Protein AF-A0A8T1H0K6-F1 (afdb_monomer_lite)

Foldseek 3Di:
DDQQWDWDADPVVRAIWTAGPVPRDIGSDRPDDPDDDDDDDDDDDQWDWDADPVVRAIWTARPVPRDIGSDDPPDPPPVPPCVVVVVVVVVVVVVVVVVVVLVVVLVVQVVQWDWDADPPPRQTWIAGNPVRDIDSDDPCSPDPNPDPDDDDDDPDPPDPPPPCPPVVVVVVVVVVVVLVVVVVVCVVDPDPDPDDPVNVVVVPDPDDDQPLRVLLVVLVVVLACQEREPEQSQDQDHDPSVVVRPNHNYYHHHHYNHPDDDDD

InterPro domains:
  IPR001202 WW domain [PF00397] (3-31)
  IPR001202 WW domain [PF00397] (46-73)
  IPR001202 WW domain [PS01159] (5-31)
  IPR001202 WW domain [PS01159] (47-73)
  IPR001202 WW domain [PS50020] (1-33)
  IPR001202 WW domain [PS50020] (41-75)
  IPR001202 WW domain [SM00456] (1-33)
  IPR001202 WW domain [SM00456] (42-75)
  IPR001202 WW domain [SM00456] (108-141)
  IPR001202 WW domain [cd00201] (3-31)
  IPR001202 WW domain [cd00201] (47-75)
  IPR032675 Leucine-rich repeat domain superfamily [G3DSA:3.80.10.10] (166-264)
  IPR036020 WW domain superfamily [SSF51045] (3-31)
  IPR036020 WW domain superfamily [SSF51045] (41-75)

Organism: NCBI:txid29920

Structure (mmCIF, N/CA/C/O backbone):
data_AF-A0A8T1H0K6-F1
#
_entry.id   AF-A0A8T1H0K6-F1
#
loop_
_atom_site.group_PDB
_atom_site.id
_atom_site.type_symbol
_atom_site.label_atom_id
_atom_site.label_alt_id
_atom_site.label_comp_id
_atom_site.label_asym_id
_atom_site.label_entity_id
_atom_site.label_seq_id
_atom_site.pdbx_PDB_ins_code
_atom_site.Cartn_x
_atom_site.Cartn_y
_atom_site.Cartn_z
_atom_site.occupancy
_atom_site.B_iso_or_equiv
_atom_site.auth_seq_id
_atom_site.auth_comp_id
_atom_site.auth_asym_id
_atom_site.auth_atom_id
_atom_site.pdbx_PDB_model_num
ATOM 1 N N . MET A 1 1 ? 52.317 33.633 -15.867 1.00 40.62 1 MET A N 1
ATOM 2 C CA . MET A 1 1 ? 52.778 34.510 -16.962 1.00 40.62 1 MET A CA 1
ATOM 3 C C . MET A 1 1 ? 52.710 33.634 -18.205 1.00 40.62 1 MET A C 1
ATOM 5 O O . MET A 1 1 ? 53.547 32.757 -18.321 1.00 40.62 1 MET A O 1
ATOM 9 N N . SER A 1 2 ? 51.672 33.659 -19.029 1.00 41.38 2 SER A N 1
ATOM 10 C CA . SER A 1 2 ? 50.838 34.801 -19.395 1.00 41.38 2 SER A CA 1
ATOM 11 C C . SER A 1 2 ? 49.499 34.266 -19.925 1.00 41.38 2 SER A C 1
ATOM 13 O O . SER A 1 2 ? 49.502 33.534 -20.907 1.00 41.38 2 SER A O 1
ATOM 15 N N . SER A 1 3 ? 48.366 34.582 -19.288 1.00 54.97 3 SER A N 1
ATOM 16 C CA . SER A 1 3 ? 47.065 34.412 -19.952 1.00 54.97 3 SER A CA 1
ATOM 17 C C . SER A 1 3 ? 46.991 35.493 -21.029 1.00 54.97 3 SER A C 1
ATOM 19 O O . SER A 1 3 ? 46.651 36.635 -20.745 1.00 54.97 3 SER A O 1
ATOM 21 N N . GLU A 1 4 ? 47.469 35.164 -22.230 1.00 69.69 4 GLU A N 1
ATOM 22 C CA . GLU A 1 4 ? 47.617 36.090 -23.369 1.00 69.69 4 GLU A CA 1
ATOM 23 C C . GLU A 1 4 ? 46.310 36.309 -24.138 1.00 69.69 4 GLU A C 1
ATOM 25 O O . GLU A 1 4 ? 46.265 37.135 -25.050 1.00 69.69 4 GLU A O 1
ATOM 30 N N . TRP A 1 5 ? 45.257 35.590 -23.752 1.00 75.56 5 TRP A N 1
ATOM 31 C CA . TRP A 1 5 ? 43.919 35.669 -24.316 1.00 75.56 5 TRP A CA 1
ATOM 32 C C . TRP A 1 5 ? 43.056 36.627 -23.485 1.00 75.56 5 TRP A C 1
ATOM 34 O O . TRP A 1 5 ? 42.807 36.373 -22.307 1.00 75.56 5 TRP A O 1
ATOM 44 N N . GLU A 1 6 ? 42.619 37.731 -24.092 1.00 77.81 6 GLU A N 1
ATOM 45 C CA . GLU A 1 6 ? 41.645 38.664 -23.513 1.00 77.81 6 GLU A CA 1
ATOM 46 C C . GLU A 1 6 ? 40.235 38.319 -24.014 1.00 77.81 6 GLU A C 1
ATOM 48 O O . GLU A 1 6 ? 40.040 38.029 -25.194 1.00 77.81 6 GLU A O 1
ATOM 53 N N . GLU A 1 7 ? 39.253 38.347 -23.113 1.00 81.38 7 GLU A N 1
ATOM 54 C CA . GLU A 1 7 ? 37.837 38.171 -23.442 1.00 81.38 7 GLU A CA 1
ATOM 55 C C . GLU A 1 7 ? 37.253 39.489 -23.959 1.00 81.38 7 GLU A C 1
ATOM 57 O O . GLU A 1 7 ? 37.343 40.530 -23.304 1.00 81.38 7 GLU A O 1
ATOM 62 N N . ALA A 1 8 ? 36.645 39.441 -25.137 1.00 77.38 8 ALA A N 1
ATOM 63 C CA . ALA A 1 8 ? 35.928 40.544 -25.749 1.00 77.38 8 ALA A CA 1
ATOM 64 C C . ALA A 1 8 ? 34.538 40.075 -26.181 1.00 77.38 8 ALA A C 1
ATOM 66 O O . ALA A 1 8 ? 34.334 38.916 -26.524 1.00 77.38 8 ALA A O 1
ATOM 67 N N . PHE A 1 9 ? 33.568 40.981 -26.184 1.00 77.19 9 PHE A N 1
ATOM 68 C CA . PHE A 1 9 ? 32.215 40.684 -26.644 1.00 77.19 9 PHE A CA 1
ATOM 69 C C . PHE A 1 9 ? 32.033 41.236 -28.049 1.00 77.19 9 PHE A C 1
ATOM 71 O O . PHE A 1 9 ? 32.354 42.395 -28.312 1.00 77.19 9 PHE A O 1
ATOM 78 N N . ASP A 1 10 ? 31.525 40.406 -28.953 1.00 73.19 10 ASP A N 1
ATOM 79 C CA . ASP A 1 10 ? 31.107 40.879 -30.264 1.00 73.19 10 ASP A CA 1
ATOM 80 C C . ASP A 1 10 ? 29.706 41.497 -30.154 1.00 73.19 10 ASP A C 1
ATOM 82 O O . ASP A 1 10 ? 28.736 40.814 -29.826 1.00 73.19 10 ASP A O 1
ATOM 86 N N . GLU A 1 11 ? 29.594 42.802 -30.412 1.00 63.34 11 GLU A N 1
ATOM 87 C CA . GLU A 1 11 ? 28.335 43.555 -30.317 1.00 63.34 11 GLU A CA 1
ATOM 88 C C . GLU A 1 11 ? 27.292 43.110 -31.355 1.00 63.34 11 GLU A C 1
ATOM 90 O O . GLU A 1 11 ? 26.101 43.363 -31.172 1.00 63.34 11 GLU A O 1
ATOM 95 N N . VAL A 1 12 ? 27.711 42.430 -32.429 1.00 58.62 12 VAL A N 1
ATOM 96 C CA . VAL A 1 12 ? 26.803 41.944 -33.479 1.00 58.62 12 VAL A CA 1
ATOM 97 C C . VAL A 1 12 ? 26.180 40.600 -33.104 1.00 58.62 12 VAL A C 1
ATOM 99 O O . VAL A 1 12 ? 24.992 40.385 -33.336 1.00 58.62 12 VAL A O 1
ATOM 102 N N . SER A 1 13 ? 26.964 39.696 -32.512 1.00 63.34 13 SER A N 1
ATOM 103 C CA . SER A 1 13 ? 26.517 38.340 -32.162 1.00 63.34 13 SER A CA 1
ATOM 104 C C . SER A 1 13 ? 26.183 38.153 -30.677 1.00 63.34 13 SER A C 1
ATOM 106 O O . SER A 1 13 ? 25.594 37.137 -30.306 1.00 63.34 13 SER A O 1
ATOM 108 N N . GLY A 1 14 ? 26.535 39.116 -29.819 1.00 67.31 14 GLY A N 1
ATOM 109 C CA . GLY A 1 14 ? 26.311 39.074 -28.372 1.00 67.31 14 GLY A CA 1
ATOM 110 C C . GLY A 1 14 ? 27.103 37.981 -27.649 1.00 67.31 14 GLY A C 1
ATOM 111 O O . GLY A 1 14 ? 26.811 37.682 -26.492 1.00 67.31 14 GLY A O 1
ATOM 112 N N . ARG A 1 15 ? 28.077 37.354 -28.321 1.00 63.34 15 ARG A N 1
ATOM 113 C CA . ARG A 1 15 ? 28.883 36.251 -27.787 1.00 63.34 15 ARG A CA 1
ATOM 114 C C . ARG A 1 15 ? 30.273 36.739 -27.388 1.00 63.34 15 ARG A C 1
ATOM 116 O O . ARG A 1 15 ? 30.863 37.582 -28.065 1.00 63.34 15 ARG A O 1
ATOM 123 N N . ALA A 1 16 ? 30.788 36.184 -26.294 1.00 78.12 16 ALA A N 1
ATOM 124 C CA . ALA A 1 16 ? 32.172 36.377 -25.886 1.00 78.12 16 ALA A CA 1
ATOM 125 C C . ALA A 1 16 ? 33.104 35.608 -26.836 1.00 78.12 16 ALA A C 1
ATOM 127 O O . ALA A 1 16 ? 32.864 34.437 -27.133 1.00 78.12 16 ALA A O 1
ATOM 128 N N . TYR A 1 17 ? 34.158 36.264 -27.307 1.00 78.25 17 TYR A N 1
ATOM 129 C CA . TYR A 1 17 ? 35.284 35.651 -27.997 1.00 78.25 17 TYR A CA 1
ATOM 130 C C . TYR A 1 17 ? 36.579 36.015 -27.280 1.00 78.25 17 TYR A C 1
ATOM 132 O O . TYR A 1 17 ? 36.716 37.081 -26.684 1.00 78.25 17 TYR A O 1
ATOM 140 N N . TYR A 1 18 ? 37.552 35.122 -27.360 1.00 81.56 18 TYR A N 1
ATOM 141 C CA . TYR A 1 18 ? 38.865 35.308 -26.773 1.00 81.56 18 TYR A CA 1
ATOM 142 C C . TYR A 1 18 ? 39.839 35.673 -27.880 1.00 81.56 18 TYR A C 1
ATOM 144 O O . TYR A 1 18 ? 39.891 35.004 -28.911 1.00 81.56 18 TYR A O 1
ATOM 152 N N . PHE A 1 19 ? 40.633 36.719 -27.690 1.00 79.50 19 PHE A N 1
ATOM 153 C CA . PHE A 1 19 ? 41.657 37.095 -28.656 1.00 79.50 19 PHE A CA 1
ATOM 154 C C . PHE A 1 19 ? 43.032 37.127 -28.005 1.00 79.50 19 PHE A C 1
ATOM 156 O O . PHE A 1 19 ? 43.227 37.686 -26.926 1.00 79.50 19 PHE A O 1
ATOM 163 N N . ASN A 1 20 ? 43.997 36.495 -28.660 1.00 78.00 20 ASN A N 1
ATOM 164 C CA . ASN A 1 20 ? 45.367 36.444 -28.202 1.00 78.00 20 ASN A CA 1
ATOM 165 C C . ASN A 1 20 ? 46.071 37.748 -28.575 1.00 78.00 20 ASN A C 1
ATOM 167 O O . ASN A 1 20 ? 46.225 38.068 -29.754 1.00 78.00 20 ASN A O 1
ATOM 171 N N . ARG A 1 21 ? 46.552 38.502 -27.586 1.00 73.19 21 ARG A N 1
ATOM 172 C CA . ARG A 1 21 ? 47.243 39.776 -27.843 1.00 73.19 21 ARG A CA 1
ATOM 173 C C . ARG A 1 21 ? 48.632 39.621 -28.447 1.00 73.19 21 ARG A C 1
ATOM 175 O O . ARG A 1 21 ? 49.174 40.597 -28.961 1.00 73.19 21 ARG A O 1
ATOM 182 N N . VAL A 1 22 ? 49.223 38.436 -28.340 1.00 70.00 22 VAL A N 1
ATOM 183 C CA . VAL A 1 22 ? 50.593 38.165 -28.784 1.00 70.00 22 VAL A CA 1
ATOM 184 C C . VAL A 1 22 ? 50.618 37.667 -30.219 1.00 70.00 22 VAL A C 1
ATOM 186 O O . VAL A 1 22 ? 51.478 38.095 -30.987 1.00 70.00 22 VAL A O 1
ATOM 189 N N . THR A 1 23 ? 49.662 36.822 -30.605 1.00 74.50 23 THR A N 1
ATOM 190 C CA . THR A 1 23 ? 49.565 36.310 -31.980 1.00 74.50 23 THR A CA 1
ATOM 191 C C . THR A 1 23 ? 48.537 37.054 -32.833 1.00 74.50 23 THR A C 1
ATOM 193 O O . THR A 1 23 ? 48.651 37.048 -34.055 1.00 74.50 23 THR A O 1
ATOM 196 N N . GLY A 1 24 ? 47.585 37.757 -32.212 1.00 70.62 24 GLY A N 1
ATOM 197 C CA . GLY A 1 24 ? 46.469 38.415 -32.896 1.00 70.62 24 GLY A CA 1
ATOM 198 C C . GLY A 1 24 ? 45.339 37.460 -33.292 1.00 70.62 24 GLY A C 1
ATOM 199 O O . GLY A 1 24 ? 44.409 37.882 -33.975 1.00 70.62 24 GLY A O 1
ATOM 200 N N . ASP A 1 25 ? 45.413 36.194 -32.877 1.00 73.88 25 ASP A N 1
ATOM 201 C CA . ASP A 1 25 ? 44.423 35.177 -33.225 1.00 73.88 25 ASP A CA 1
ATOM 202 C C . ASP A 1 25 ? 43.160 35.320 -32.374 1.00 73.88 25 ASP A C 1
ATOM 204 O O . ASP A 1 25 ? 43.233 35.610 -31.181 1.00 73.88 25 ASP A O 1
ATOM 208 N N . THR A 1 26 ? 41.994 35.075 -32.967 1.00 75.94 26 THR A N 1
ATOM 209 C CA . THR A 1 26 ? 40.705 35.044 -32.267 1.00 75.94 26 THR A CA 1
ATOM 210 C C . THR A 1 26 ? 40.181 33.613 -32.187 1.00 75.94 26 THR A C 1
ATOM 212 O O . THR A 1 26 ? 40.294 32.834 -33.132 1.00 75.94 26 THR A O 1
ATOM 215 N N . SER A 1 27 ? 39.611 33.248 -31.042 1.00 72.62 27 SER A N 1
ATOM 216 C CA . SER A 1 27 ? 39.028 31.936 -30.776 1.00 72.62 27 SER A CA 1
ATOM 217 C C . SER A 1 27 ? 37.746 32.091 -29.970 1.00 72.62 27 SER A C 1
ATOM 219 O O . SER A 1 27 ? 37.672 32.880 -29.032 1.00 72.62 27 SER A O 1
ATOM 221 N N . TRP A 1 28 ? 36.731 31.301 -30.302 1.00 74.75 28 TRP A N 1
ATOM 222 C CA . TRP A 1 28 ? 35.465 31.271 -29.563 1.00 74.75 28 TRP A CA 1
ATOM 223 C C . TRP A 1 28 ? 35.527 30.396 -28.302 1.00 74.75 28 TRP A C 1
ATOM 225 O O . TRP A 1 28 ? 34.589 30.377 -27.515 1.00 74.75 28 TRP A O 1
ATOM 235 N N . THR A 1 29 ? 36.635 29.683 -28.097 1.00 65.56 29 THR A N 1
ATOM 236 C CA . THR A 1 29 ? 36.878 28.803 -26.946 1.00 65.56 29 THR A CA 1
ATOM 237 C C . THR A 1 29 ? 38.278 29.062 -26.400 1.00 65.56 29 THR A C 1
ATOM 239 O O . THR A 1 29 ? 39.235 29.041 -27.180 1.00 65.56 29 THR A O 1
ATOM 242 N N . LEU A 1 30 ? 38.413 29.308 -25.091 1.00 62.75 30 LEU A N 1
ATOM 243 C CA . LEU A 1 30 ? 39.698 29.598 -24.449 1.00 62.75 30 LEU A CA 1
ATOM 244 C C . LEU A 1 30 ? 40.605 28.349 -24.498 1.00 62.75 30 LEU A C 1
ATOM 246 O O . LEU A 1 30 ? 40.292 27.343 -23.859 1.00 62.75 30 LEU A O 1
ATOM 250 N N . PRO A 1 31 ? 41.716 28.362 -25.255 1.00 55.25 31 PRO A N 1
ATOM 251 C CA . PRO A 1 31 ? 42.562 27.186 -25.378 1.00 55.25 31 PRO A CA 1
ATOM 252 C C . PRO A 1 31 ? 43.498 27.088 -24.165 1.00 55.25 31 PRO A C 1
ATOM 254 O O . PRO A 1 31 ? 44.486 27.817 -24.090 1.00 55.25 31 PRO A O 1
ATOM 257 N N . GLY A 1 32 ? 43.196 26.184 -23.224 1.00 57.47 32 GLY A N 1
ATOM 258 C CA . GLY A 1 32 ? 44.123 25.801 -22.147 1.00 57.47 32 GLY A CA 1
ATOM 259 C C . GLY A 1 32 ? 43.562 25.671 -20.727 1.00 57.47 32 GLY A C 1
ATOM 260 O O . GLY A 1 32 ? 44.357 25.431 -19.820 1.00 57.47 32 GLY A O 1
ATOM 261 N N . GLU A 1 33 ? 42.253 25.805 -20.502 1.00 50.66 33 GLU A N 1
ATOM 262 C CA . GLU A 1 33 ? 41.658 25.633 -19.167 1.00 50.66 33 GLU A CA 1
ATOM 263 C C . GLU A 1 33 ? 40.764 24.385 -19.124 1.00 50.66 33 GLU A C 1
ATOM 265 O O . GLU A 1 33 ? 39.564 24.436 -19.377 1.00 50.66 33 GLU A O 1
ATOM 270 N N . ASP A 1 34 ? 41.373 23.238 -18.813 1.00 52.03 34 ASP A N 1
ATOM 271 C CA . ASP A 1 34 ? 40.642 22.049 -18.374 1.00 52.03 34 ASP A CA 1
ATOM 272 C C . ASP A 1 34 ? 40.155 22.296 -16.938 1.00 52.03 34 ASP A C 1
ATOM 274 O O . ASP A 1 34 ? 40.881 22.042 -15.976 1.00 52.03 34 ASP A O 1
ATOM 278 N N . THR A 1 35 ? 38.939 22.813 -16.747 1.00 41.16 35 THR A N 1
ATOM 279 C CA . THR A 1 35 ? 38.229 22.666 -15.467 1.00 41.16 35 THR A CA 1
ATOM 280 C C . THR A 1 35 ? 36.731 22.508 -15.671 1.00 41.16 35 THR A C 1
ATOM 282 O O . THR A 1 35 ? 36.059 23.261 -16.371 1.00 41.16 35 THR A O 1
ATOM 285 N N . ALA A 1 36 ? 36.265 21.447 -15.030 1.00 43.69 36 ALA A N 1
ATOM 286 C CA . ALA A 1 36 ? 34.925 20.933 -14.980 1.00 43.69 36 ALA A CA 1
ATOM 287 C C . ALA A 1 36 ? 33.944 21.817 -14.190 1.00 43.69 36 ALA A C 1
ATOM 289 O O . ALA A 1 36 ? 34.313 22.508 -13.245 1.00 43.69 36 ALA A O 1
ATOM 290 N N . GLU A 1 37 ? 32.680 21.604 -14.559 1.00 43.28 37 GLU A N 1
ATOM 291 C CA . GLU A 1 37 ? 31.440 21.730 -13.783 1.00 43.28 37 GLU A CA 1
ATOM 292 C C . GLU A 1 37 ? 30.875 23.117 -13.456 1.00 43.28 37 GLU A C 1
ATOM 294 O O . GLU A 1 37 ? 31.428 23.910 -12.700 1.00 43.28 37 GLU A O 1
ATOM 299 N N . GLY A 1 38 ? 29.642 23.331 -13.939 1.00 33.69 38 GLY A N 1
ATOM 300 C CA . GLY A 1 38 ? 28.817 24.445 -13.491 1.00 33.69 38 GLY A CA 1
ATOM 301 C C . GLY A 1 38 ? 27.396 24.587 -14.044 1.00 33.69 38 GLY A C 1
ATOM 302 O O . GLY A 1 38 ? 26.896 25.702 -14.022 1.00 33.69 38 GLY A O 1
ATOM 303 N N . GLY A 1 39 ? 26.716 23.510 -14.466 1.00 33.31 39 GLY A N 1
ATOM 304 C CA . GLY A 1 39 ? 25.246 23.442 -14.373 1.00 33.31 39 GLY A CA 1
ATOM 305 C C . GLY A 1 39 ? 24.419 23.528 -15.665 1.00 33.31 39 GLY A C 1
ATOM 306 O O . GLY A 1 39 ? 24.431 24.541 -16.353 1.00 33.31 39 GLY A O 1
ATOM 307 N N . ALA A 1 40 ? 23.587 22.487 -15.841 1.00 32.62 40 ALA A N 1
ATOM 308 C CA . ALA A 1 40 ? 22.441 22.335 -16.754 1.00 32.62 40 ALA A CA 1
ATOM 309 C C . ALA A 1 40 ? 22.794 22.161 -18.248 1.00 32.62 40 ALA A C 1
ATOM 311 O O . ALA A 1 40 ? 23.398 23.030 -18.851 1.00 32.62 40 ALA A O 1
ATOM 312 N N . SER A 1 41 ? 22.429 21.101 -18.966 1.00 35.16 41 SER A N 1
ATOM 313 C CA . SER A 1 41 ? 21.504 19.998 -18.716 1.00 35.16 41 SER A CA 1
ATOM 314 C C . SER A 1 41 ? 21.721 18.928 -19.799 1.00 35.16 41 SER A C 1
ATOM 316 O O . SER A 1 41 ? 22.041 19.258 -20.934 1.00 35.16 41 SER A O 1
ATOM 318 N N . THR A 1 42 ? 21.446 17.674 -19.434 1.00 36.84 42 THR A N 1
ATOM 319 C CA . THR A 1 42 ? 20.959 16.602 -20.322 1.00 36.84 42 THR A CA 1
ATOM 320 C C . THR A 1 42 ? 21.943 15.999 -21.335 1.00 36.84 42 THR A C 1
ATOM 322 O O . THR A 1 42 ? 22.166 16.497 -22.432 1.00 36.84 42 THR A O 1
ATOM 325 N N . PHE A 1 43 ? 22.446 14.813 -20.981 1.00 39.25 43 PHE A N 1
ATOM 326 C CA . PHE A 1 43 ? 22.909 13.811 -21.940 1.00 39.25 43 PHE A CA 1
ATOM 327 C C . PHE A 1 43 ? 21.781 13.451 -22.926 1.00 39.25 43 PHE A C 1
ATOM 329 O O . PHE A 1 43 ? 20.727 12.978 -22.497 1.00 39.25 43 PHE A O 1
ATOM 336 N N . GLY A 1 44 ? 22.058 13.632 -24.223 1.00 45.03 44 GLY A N 1
ATOM 337 C CA . GLY A 1 44 ? 21.145 13.438 -25.356 1.00 45.03 44 GLY A CA 1
ATOM 338 C C . GLY A 1 44 ? 20.285 14.689 -25.528 1.00 45.03 44 GLY A C 1
ATOM 339 O O . GLY A 1 44 ? 19.424 14.942 -24.708 1.00 45.03 44 GLY A O 1
ATOM 340 N N . ASN A 1 45 ? 20.469 15.554 -26.518 1.00 55.16 45 ASN A N 1
ATOM 341 C CA . ASN A 1 45 ? 20.449 15.212 -27.927 1.00 55.16 45 ASN A CA 1
ATOM 342 C C . ASN A 1 45 ? 21.256 16.215 -28.752 1.00 55.16 45 ASN A C 1
ATOM 344 O O . ASN A 1 45 ? 21.138 17.430 -28.627 1.00 55.16 45 ASN A O 1
ATOM 348 N N . GLU A 1 46 ? 22.099 15.664 -29.611 1.00 68.06 46 GLU A N 1
ATOM 349 C CA . GLU A 1 46 ? 23.172 16.348 -30.327 1.00 68.06 46 GLU A CA 1
ATOM 350 C C . GLU A 1 46 ? 22.742 17.048 -31.611 1.00 68.06 46 GLU A C 1
ATOM 352 O O . GLU A 1 46 ? 23.423 16.996 -32.633 1.00 68.06 46 GLU A O 1
ATOM 357 N N . TRP A 1 47 ? 21.589 17.703 -31.580 1.00 75.12 47 TRP A N 1
ATOM 358 C CA . TRP A 1 47 ? 21.085 18.475 -32.707 1.00 75.12 47 TRP A CA 1
ATOM 359 C C . TRP A 1 47 ? 21.272 19.963 -32.423 1.00 75.12 47 TRP A C 1
ATOM 3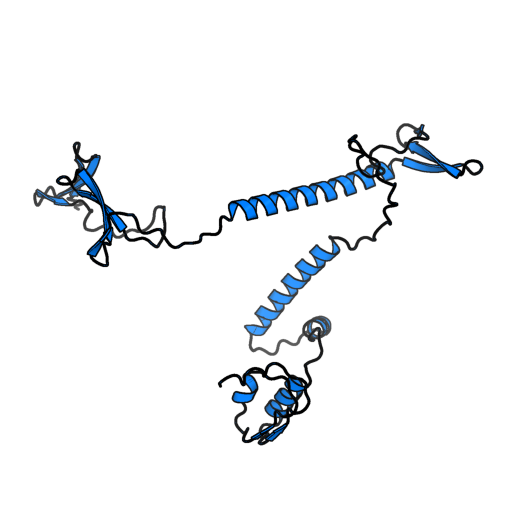61 O O . TRP A 1 47 ? 20.673 20.515 -31.504 1.00 75.12 47 TRP A O 1
ATOM 371 N N . GLN A 1 48 ? 22.123 20.619 -33.210 1.00 75.31 48 GLN A N 1
ATOM 372 C CA . GLN A 1 48 ? 22.402 22.043 -33.095 1.00 75.31 48 GLN A CA 1
ATOM 373 C C . GLN A 1 48 ? 21.533 22.838 -34.074 1.00 75.31 48 GLN A C 1
ATOM 375 O O . GLN A 1 48 ? 21.450 22.521 -35.260 1.00 75.31 48 GLN A O 1
ATOM 380 N N . GLU A 1 49 ? 20.872 23.880 -33.572 1.00 80.00 49 GLU A N 1
ATOM 381 C CA . GLU A 1 49 ? 20.051 24.786 -34.375 1.00 80.00 49 GLU A CA 1
ATOM 382 C C . GLU A 1 49 ? 20.935 25.703 -35.236 1.00 80.00 49 GLU A C 1
ATOM 384 O O . GLU A 1 49 ? 21.932 26.261 -34.771 1.00 80.00 49 GLU A O 1
ATOM 389 N N . SER A 1 50 ? 20.591 25.856 -36.510 1.00 74.94 50 SER A N 1
ATOM 390 C CA . SER A 1 50 ? 21.252 26.751 -37.457 1.00 74.94 50 SER A CA 1
ATOM 391 C C . SER A 1 50 ? 20.236 27.392 -38.390 1.00 74.94 50 SER A C 1
ATOM 393 O O . SER A 1 50 ? 19.181 26.837 -38.674 1.00 74.94 50 SER A O 1
ATOM 395 N N . PHE A 1 51 ? 20.536 28.599 -38.854 1.00 73.56 51 PHE A N 1
ATOM 396 C CA . PHE A 1 51 ? 19.634 29.377 -39.693 1.00 73.56 51 PHE A CA 1
ATOM 397 C C . PHE A 1 51 ? 20.160 29.413 -41.125 1.00 73.56 51 PHE A C 1
ATOM 399 O O . PHE A 1 51 ? 21.296 29.830 -41.347 1.00 73.56 51 PHE A O 1
ATOM 406 N N . ASP A 1 52 ? 19.343 28.991 -42.090 1.00 75.25 52 ASP A N 1
ATOM 407 C CA . ASP A 1 52 ? 19.666 29.150 -43.506 1.00 75.25 52 ASP A CA 1
ATOM 408 C C . ASP A 1 52 ? 19.138 30.496 -44.019 1.00 75.25 52 ASP A C 1
ATOM 410 O O . ASP A 1 52 ? 17.930 30.727 -44.111 1.00 75.25 52 ASP A O 1
ATOM 414 N N . GLU A 1 53 ? 20.061 31.385 -44.378 1.00 71.56 53 GLU A N 1
ATOM 415 C CA . GLU A 1 53 ? 19.768 32.734 -44.863 1.00 71.56 53 GLU A CA 1
ATOM 416 C C . GLU A 1 53 ? 19.162 32.737 -46.279 1.00 71.56 53 GLU A C 1
ATOM 418 O O . GLU A 1 53 ? 18.390 33.637 -46.616 1.00 71.56 53 GLU A O 1
ATOM 423 N N . ALA A 1 54 ? 19.432 31.709 -47.095 1.00 69.06 54 ALA A N 1
ATOM 424 C CA . ALA A 1 54 ? 18.867 31.587 -48.441 1.00 69.06 54 ALA A CA 1
ATOM 425 C C . ALA A 1 54 ? 17.380 31.197 -48.410 1.00 69.06 54 ALA A C 1
ATOM 427 O O . ALA A 1 54 ? 16.589 31.675 -49.227 1.00 69.06 54 ALA A O 1
ATOM 428 N N . SER A 1 55 ? 17.008 30.350 -47.449 1.00 71.06 55 SER A N 1
ATOM 429 C CA . SER A 1 55 ? 15.644 29.838 -47.275 1.00 71.06 55 SER A CA 1
ATOM 430 C C . SER A 1 55 ? 14.860 30.576 -46.180 1.00 71.06 55 SER A C 1
ATOM 432 O O . SER A 1 55 ? 13.671 30.315 -45.994 1.00 71.06 55 SER A O 1
ATOM 434 N N . GLN A 1 56 ? 15.512 31.488 -45.445 1.00 75.00 56 GLN A N 1
ATOM 435 C CA . GLN A 1 56 ? 14.994 32.167 -44.248 1.00 75.00 56 GLN A CA 1
ATOM 436 C C . GLN A 1 56 ? 14.324 31.213 -43.249 1.00 75.00 56 GLN A C 1
ATOM 438 O O . GLN A 1 56 ? 13.290 31.526 -42.656 1.00 75.00 56 GLN A O 1
ATOM 443 N N . THR A 1 57 ? 14.885 30.018 -43.091 1.00 59.91 57 THR A N 1
ATOM 444 C CA . THR A 1 57 ? 14.303 28.963 -42.260 1.00 59.91 57 THR A CA 1
ATOM 445 C C . THR A 1 57 ? 15.366 28.323 -41.385 1.00 59.91 57 THR A C 1
ATOM 447 O O . THR A 1 57 ? 16.517 28.146 -41.782 1.00 59.91 57 THR A O 1
ATOM 450 N N . VAL A 1 58 ? 14.965 28.002 -40.159 1.00 77.38 58 VAL A N 1
ATOM 451 C CA . VAL A 1 58 ? 15.800 27.305 -39.184 1.00 77.38 58 VAL A CA 1
ATOM 452 C C . VAL A 1 58 ? 15.858 25.819 -39.546 1.00 77.38 58 VAL A C 1
ATOM 454 O O . VAL A 1 58 ? 14.832 25.220 -39.868 1.00 77.38 58 VAL A O 1
ATOM 457 N N . TYR A 1 59 ? 17.048 25.229 -39.476 1.00 79.50 59 TYR A N 1
ATOM 458 C CA . TYR A 1 59 ? 17.288 23.796 -39.593 1.00 79.50 59 TYR A CA 1
ATOM 459 C C . TYR A 1 59 ? 18.139 23.300 -38.420 1.00 79.50 59 TYR A C 1
ATOM 461 O O . TYR A 1 59 ? 18.877 24.054 -37.790 1.00 79.50 59 TYR A O 1
ATOM 469 N N . TYR A 1 60 ? 18.045 22.011 -38.129 1.00 80.25 60 TYR A N 1
ATOM 470 C CA . TYR A 1 60 ? 18.804 21.342 -37.082 1.00 80.25 60 TYR A CA 1
ATOM 471 C C . TYR A 1 60 ? 19.836 20.430 -37.732 1.00 80.25 60 TYR A C 1
ATOM 473 O O . TYR A 1 60 ? 19.518 19.714 -38.684 1.00 80.25 60 TYR A O 1
ATOM 481 N N . TYR A 1 61 ? 21.069 20.436 -37.236 1.00 76.44 61 TYR A N 1
ATOM 482 C CA . TYR A 1 61 ? 22.111 19.539 -37.723 1.00 76.44 61 TYR A CA 1
ATOM 483 C C . TYR A 1 61 ? 22.714 18.722 -36.590 1.00 76.44 61 TYR A C 1
ATOM 485 O O . TYR A 1 61 ? 22.977 19.238 -35.506 1.00 76.44 61 TYR A O 1
ATOM 493 N N . ASN A 1 62 ? 22.910 17.433 -36.841 1.00 77.38 62 ASN A N 1
ATOM 494 C CA . ASN A 1 62 ? 23.506 16.530 -35.878 1.00 77.38 62 ASN A CA 1
ATOM 495 C C . ASN A 1 62 ? 25.028 16.651 -35.933 1.00 77.38 62 ASN A C 1
ATOM 497 O O . ASN A 1 62 ? 25.638 16.391 -36.974 1.00 77.38 62 ASN A O 1
ATOM 501 N N . ILE A 1 63 ? 25.650 17.024 -34.815 1.00 71.56 63 ILE A N 1
ATOM 502 C CA . ILE A 1 63 ? 27.097 17.275 -34.775 1.00 71.56 63 ILE A CA 1
ATOM 503 C C . ILE A 1 63 ? 27.943 15.994 -34.868 1.00 71.56 63 ILE A C 1
ATOM 505 O O . ILE A 1 63 ? 29.132 16.068 -35.173 1.00 71.56 63 ILE A O 1
ATOM 509 N N . HIS A 1 64 ? 27.350 14.819 -34.646 1.00 62.59 64 HIS A N 1
ATOM 510 C CA . HIS A 1 64 ? 28.025 13.522 -34.715 1.00 62.59 64 HIS A CA 1
ATOM 511 C C . HIS A 1 64 ? 27.804 12.782 -36.033 1.00 62.59 64 HIS A C 1
ATOM 513 O O . HIS A 1 64 ? 28.747 12.204 -36.575 1.00 62.59 64 HIS A O 1
ATOM 519 N N . THR A 1 65 ? 26.577 12.781 -36.560 1.00 73.44 65 THR A N 1
ATOM 520 C CA . THR A 1 65 ? 26.255 12.067 -37.810 1.00 73.44 65 THR A CA 1
ATOM 521 C C . THR A 1 65 ? 26.390 12.951 -39.049 1.00 73.44 65 THR A C 1
ATOM 523 O O . THR A 1 65 ? 26.489 12.431 -40.160 1.00 73.44 65 THR A O 1
ATOM 526 N N . GLY A 1 66 ? 26.425 14.279 -38.877 1.00 71.25 66 GLY A N 1
ATOM 527 C CA . GLY A 1 66 ? 26.429 15.247 -39.976 1.00 71.25 66 GLY A CA 1
ATOM 528 C C . GLY A 1 66 ? 25.094 15.331 -40.724 1.00 71.25 66 GLY A C 1
ATOM 529 O O . GLY A 1 66 ? 25.028 15.931 -41.797 1.00 71.25 66 GLY A O 1
ATOM 530 N N . GLU A 1 67 ? 24.036 14.717 -40.193 1.00 74.06 67 GLU A N 1
ATOM 531 C CA . GLU A 1 67 ? 22.698 14.750 -40.779 1.00 74.06 67 GLU A CA 1
ATOM 532 C C . GLU A 1 67 ? 22.026 16.103 -40.530 1.00 74.06 67 GLU A C 1
ATOM 534 O O . GLU A 1 67 ? 22.194 16.709 -39.473 1.00 74.06 67 GLU A O 1
ATOM 539 N N . THR A 1 68 ? 21.236 16.577 -41.494 1.00 82.25 68 THR A N 1
ATOM 540 C CA . THR A 1 68 ? 20.439 17.802 -41.370 1.00 82.25 68 THR A CA 1
ATOM 541 C C . THR A 1 68 ? 18.952 17.472 -41.431 1.00 82.25 68 THR A C 1
ATOM 543 O O . THR A 1 68 ? 18.504 16.671 -42.251 1.00 82.25 68 THR A O 1
ATOM 546 N N . SER A 1 69 ? 18.173 18.091 -40.549 1.00 75.00 69 SER A N 1
ATOM 547 C CA . SER A 1 69 ? 16.726 17.931 -40.460 1.00 75.00 69 SER A CA 1
ATOM 548 C C . SER A 1 69 ? 16.062 19.295 -40.308 1.00 75.00 69 SER A C 1
ATOM 550 O O . SER A 1 69 ? 16.535 20.157 -39.575 1.00 75.00 69 SER A O 1
ATOM 552 N N . TRP A 1 70 ? 14.932 19.492 -40.980 1.00 77.62 70 TRP A N 1
ATOM 553 C CA . TRP A 1 70 ? 14.129 20.717 -40.865 1.00 77.62 70 TRP A CA 1
ATOM 554 C C . TRP A 1 70 ? 13.184 20.698 -39.655 1.00 77.62 70 TRP A C 1
ATOM 556 O O . TRP A 1 70 ? 12.521 21.687 -39.363 1.00 77.62 70 TRP A O 1
ATOM 566 N N . THR A 1 71 ? 13.121 19.573 -38.943 1.00 68.06 71 THR A N 1
ATOM 567 C CA . THR A 1 71 ? 12.339 19.386 -37.717 1.00 68.06 71 THR A CA 1
ATOM 568 C C . THR A 1 71 ? 13.246 18.800 -36.648 1.00 68.06 71 THR A C 1
ATOM 570 O O . THR A 1 71 ? 13.918 17.799 -36.920 1.00 68.06 71 THR A O 1
ATOM 573 N N . LEU A 1 72 ? 13.269 19.403 -35.455 1.00 66.62 72 LEU A N 1
ATOM 574 C CA . LEU A 1 72 ? 13.988 18.858 -34.305 1.00 66.62 72 LEU A CA 1
ATOM 575 C C . LEU A 1 72 ? 13.468 17.433 -34.057 1.00 66.62 72 LEU A C 1
ATOM 577 O O . LEU A 1 72 ? 12.261 17.286 -33.844 1.00 66.62 72 LEU A O 1
ATOM 581 N N . PRO A 1 73 ? 14.308 16.387 -34.166 1.00 61.91 73 PRO A N 1
ATOM 582 C CA . PRO A 1 73 ? 13.855 15.029 -33.902 1.00 61.91 73 PRO A CA 1
ATOM 583 C C . PRO A 1 73 ? 13.377 14.967 -32.455 1.00 61.91 73 PRO A C 1
ATOM 585 O O . PRO A 1 73 ? 14.134 15.320 -31.558 1.00 61.91 73 PRO A O 1
ATOM 588 N N . GLU A 1 74 ? 12.110 14.601 -32.242 1.00 62.00 74 GLU A N 1
ATOM 589 C CA . GLU A 1 74 ? 11.557 14.440 -30.900 1.00 62.00 74 GLU A CA 1
ATOM 590 C C . GLU A 1 74 ? 12.435 13.457 -30.134 1.00 62.00 74 GLU A C 1
ATOM 592 O O . GLU A 1 74 ? 12.565 12.286 -30.504 1.00 62.00 74 GLU A O 1
ATOM 597 N N . ASP A 1 75 ? 13.056 13.955 -29.071 1.00 55.16 75 ASP A N 1
ATOM 598 C CA . ASP A 1 75 ? 13.707 13.127 -28.081 1.00 55.16 75 ASP A CA 1
ATOM 599 C C . ASP A 1 75 ? 12.684 12.098 -27.612 1.00 55.16 75 ASP A C 1
ATOM 601 O O . ASP A 1 75 ? 11.746 12.415 -26.883 1.00 55.16 75 ASP A O 1
ATOM 605 N N . ASN A 1 76 ? 12.882 10.847 -28.022 1.00 51.34 76 ASN A N 1
ATOM 606 C CA . ASN A 1 76 ? 12.178 9.664 -27.532 1.00 51.34 76 ASN A CA 1
ATOM 607 C C . ASN A 1 76 ? 12.525 9.382 -26.054 1.00 51.34 76 ASN A C 1
ATOM 609 O O . ASN A 1 76 ? 12.743 8.243 -25.644 1.00 51.34 76 ASN A O 1
ATOM 613 N N . GLN A 1 77 ? 12.600 10.417 -25.225 1.00 54.41 77 GLN A N 1
ATOM 614 C CA . GLN A 1 77 ? 12.344 10.276 -23.813 1.00 54.41 77 GLN A CA 1
ATOM 615 C C . GLN A 1 77 ? 10.834 10.401 -23.656 1.00 54.41 77 GLN A C 1
ATOM 617 O O . GLN A 1 77 ? 10.295 11.487 -23.459 1.00 54.41 77 GLN A O 1
ATOM 622 N N . GLU A 1 78 ? 10.151 9.255 -23.678 1.00 51.38 78 GLU A N 1
ATOM 623 C CA . GLU A 1 78 ? 8.938 9.068 -22.883 1.00 51.38 78 GLU A CA 1
ATOM 624 C C . GLU A 1 78 ? 9.307 9.267 -21.397 1.00 51.38 78 GLU A C 1
ATOM 626 O O . GLU A 1 78 ? 9.317 8.343 -20.586 1.00 51.38 78 GLU A O 1
ATOM 631 N N . GLY A 1 79 ? 9.698 10.488 -21.031 1.00 54.19 79 GLY A N 1
ATOM 632 C CA . GLY A 1 79 ? 9.794 10.936 -19.663 1.00 54.19 79 GLY A CA 1
ATOM 633 C C . GLY A 1 79 ? 8.368 10.980 -19.169 1.00 54.19 79 GLY A C 1
ATOM 634 O O . GLY A 1 79 ? 7.657 11.952 -19.407 1.00 54.19 79 GLY A O 1
ATOM 635 N N . ILE A 1 80 ? 7.929 9.876 -18.567 1.00 60.88 80 ILE A N 1
ATOM 636 C CA . ILE A 1 80 ? 6.640 9.772 -17.893 1.00 60.88 80 ILE A CA 1
ATOM 637 C C . ILE A 1 80 ? 6.473 11.059 -17.084 1.00 60.88 80 ILE A C 1
ATOM 639 O O . ILE A 1 80 ? 7.346 11.399 -16.284 1.00 60.88 80 ILE A O 1
ATOM 643 N N . ASP A 1 81 ? 5.388 11.792 -17.315 1.00 64.62 81 ASP A N 1
ATOM 644 C CA . ASP A 1 81 ? 5.083 13.013 -16.579 1.00 64.62 81 ASP A CA 1
ATOM 645 C C . ASP A 1 81 ? 4.813 12.661 -15.103 1.00 64.62 81 ASP A C 1
ATOM 647 O O . ASP A 1 81 ? 3.683 12.439 -14.661 1.00 64.62 81 ASP A O 1
ATOM 651 N N . LEU A 1 82 ? 5.891 12.549 -14.321 1.00 71.75 82 LEU A N 1
ATOM 652 C CA . LEU A 1 82 ? 5.870 12.231 -12.893 1.00 71.75 82 LEU A CA 1
ATOM 653 C C . LEU A 1 82 ? 5.228 13.361 -12.069 1.00 71.75 82 LEU A C 1
ATOM 655 O O . LEU A 1 82 ? 5.042 13.197 -10.859 1.00 71.75 82 LEU A O 1
ATOM 659 N N . SER A 1 83 ? 4.849 14.491 -12.680 1.00 78.06 83 SER A N 1
ATOM 660 C CA . SER A 1 83 ? 4.088 15.546 -12.005 1.00 78.06 83 SER A CA 1
ATOM 661 C C . SER A 1 83 ? 2.753 15.015 -11.469 1.00 78.06 83 SER A C 1
ATOM 663 O O . SER A 1 83 ? 2.364 15.318 -10.339 1.00 78.06 83 SER A O 1
ATOM 665 N N . TYR A 1 84 ? 2.095 14.122 -12.216 1.00 80.31 84 TYR A N 1
ATOM 666 C CA . TYR A 1 84 ? 0.862 13.484 -11.770 1.00 80.31 84 TYR A CA 1
ATOM 667 C C . TYR A 1 84 ? 1.108 12.522 -10.602 1.00 80.31 84 TYR A C 1
ATOM 669 O O . TYR A 1 84 ? 0.361 12.533 -9.622 1.00 80.31 84 TYR A O 1
ATOM 677 N N . LEU A 1 85 ? 2.181 11.726 -10.665 1.00 83.69 85 LEU A N 1
ATOM 678 C CA . LEU A 1 85 ? 2.554 10.796 -9.596 1.00 83.69 85 LEU A CA 1
ATOM 679 C C . LEU A 1 85 ? 2.884 11.554 -8.303 1.00 83.69 85 LEU A C 1
ATOM 681 O O . LEU A 1 85 ? 2.372 11.219 -7.238 1.00 83.69 85 LEU A O 1
ATOM 685 N N . THR A 1 86 ? 3.699 12.603 -8.392 1.00 84.25 86 THR A N 1
ATOM 686 C CA . THR A 1 86 ? 4.063 13.439 -7.239 1.00 84.25 86 THR A CA 1
ATOM 687 C C . THR A 1 86 ? 2.842 14.139 -6.647 1.00 84.25 86 THR A C 1
ATOM 689 O O . THR A 1 86 ? 2.651 14.100 -5.430 1.00 84.25 86 THR A O 1
ATOM 692 N N . PHE A 1 87 ? 1.954 14.691 -7.479 1.00 86.31 87 PHE A N 1
ATOM 693 C CA . PHE A 1 87 ? 0.680 15.245 -7.024 1.00 86.31 87 PHE A CA 1
ATOM 694 C C . PHE A 1 87 ? -0.179 14.193 -6.307 1.00 86.31 87 PHE A C 1
ATOM 696 O O . PHE A 1 87 ? -0.664 14.443 -5.200 1.00 86.31 87 PHE A O 1
ATOM 703 N N . ALA A 1 88 ? -0.338 13.003 -6.891 1.00 84.94 88 ALA A N 1
ATOM 704 C CA . ALA A 1 88 ? -1.109 11.912 -6.300 1.00 84.94 88 ALA A CA 1
ATOM 705 C C . ALA A 1 88 ? -0.527 11.468 -4.948 1.00 84.94 88 ALA A C 1
ATOM 707 O O . ALA A 1 88 ? -1.269 11.341 -3.972 1.00 84.94 88 ALA A O 1
ATOM 708 N N . VAL A 1 89 ? 0.798 11.316 -4.856 1.00 86.88 89 VAL A N 1
ATOM 709 C CA . VAL A 1 89 ? 1.505 10.970 -3.614 1.00 86.88 89 VAL A CA 1
ATOM 710 C C . VAL A 1 89 ? 1.274 12.033 -2.540 1.00 86.88 89 VAL A C 1
ATOM 712 O O . VAL A 1 89 ? 0.892 11.690 -1.421 1.00 86.88 89 VAL A O 1
ATOM 715 N N . VAL A 1 90 ? 1.416 13.321 -2.866 1.00 88.06 90 VAL A N 1
ATOM 716 C CA . VAL A 1 90 ? 1.170 14.418 -1.912 1.00 88.06 90 VAL A CA 1
ATOM 717 C C . VAL A 1 90 ? -0.281 14.411 -1.425 1.00 88.06 90 VAL A C 1
ATOM 719 O O . VAL A 1 90 ? -0.539 14.575 -0.229 1.00 88.06 90 VAL A O 1
ATOM 722 N N . ARG A 1 91 ? -1.247 14.172 -2.321 1.00 88.62 91 ARG A N 1
ATOM 723 C CA . ARG A 1 91 ? -2.668 14.079 -1.958 1.00 88.62 91 ARG A CA 1
ATOM 724 C C . ARG A 1 91 ? -2.921 12.904 -1.019 1.00 88.62 91 ARG A C 1
ATOM 726 O O . ARG A 1 91 ? -3.523 13.115 0.033 1.00 88.62 91 ARG A O 1
ATOM 733 N N . LEU A 1 92 ? -2.408 11.717 -1.333 1.00 87.06 92 LEU A N 1
ATOM 734 C CA . LEU A 1 92 ? -2.531 10.529 -0.481 1.00 87.06 92 LEU A CA 1
ATOM 735 C C . LEU A 1 92 ? -1.913 10.757 0.903 1.00 87.06 92 LEU A C 1
ATOM 737 O O . LEU A 1 92 ? -2.569 10.530 1.919 1.00 87.06 92 LEU A O 1
ATOM 741 N N . GLN A 1 93 ? -0.697 11.301 0.957 1.00 84.44 93 GLN A N 1
ATOM 742 C CA . GLN A 1 93 ? -0.026 11.639 2.213 1.00 84.44 93 GLN A CA 1
ATOM 743 C C . GLN A 1 93 ? -0.822 12.664 3.034 1.00 84.44 93 GLN A C 1
ATOM 745 O O . GLN A 1 93 ? -0.918 12.537 4.256 1.00 84.44 93 GLN A O 1
ATOM 750 N N . SER A 1 94 ? -1.413 13.674 2.388 1.00 79.06 94 SER A N 1
ATOM 751 C CA . SER A 1 94 ? -2.226 14.690 3.069 1.00 79.06 94 SER A CA 1
ATOM 752 C C . SER A 1 94 ? -3.511 14.110 3.665 1.00 79.06 94 SER A C 1
ATOM 754 O O . SER A 1 94 ? -3.853 14.421 4.806 1.00 79.06 94 SER A O 1
ATOM 756 N N . ILE A 1 95 ? -4.185 13.218 2.929 1.00 83.62 95 ILE A N 1
ATOM 757 C CA . ILE A 1 95 ? -5.380 12.513 3.398 1.00 83.62 95 ILE A CA 1
ATOM 758 C C . ILE A 1 95 ? -5.009 11.660 4.605 1.00 83.62 95 ILE A C 1
ATOM 760 O O . ILE A 1 95 ? -5.677 11.734 5.633 1.00 83.62 95 ILE A O 1
ATOM 764 N N . PHE A 1 96 ? -3.906 10.920 4.512 1.00 85.00 96 PHE A N 1
ATOM 765 C CA . PHE A 1 96 ? -3.433 10.064 5.587 1.00 85.00 96 PHE A CA 1
ATOM 766 C C . PHE A 1 96 ? -3.140 10.851 6.875 1.00 85.00 96 PHE A C 1
ATOM 768 O O . PHE A 1 96 ? -3.662 10.529 7.944 1.00 85.00 96 PHE A O 1
ATOM 775 N N . ARG A 1 97 ? -2.355 11.931 6.771 1.00 86.88 97 ARG A N 1
ATOM 776 C CA . ARG A 1 97 ? -2.065 12.828 7.903 1.00 86.88 97 ARG A CA 1
ATOM 777 C C . ARG A 1 97 ? -3.355 13.390 8.504 1.00 86.88 97 ARG A C 1
ATOM 779 O O . ARG A 1 97 ? -3.541 13.327 9.714 1.00 86.88 97 ARG A O 1
ATOM 786 N N . GLY A 1 98 ? -4.292 13.823 7.658 1.00 84.88 98 GLY A N 1
ATOM 787 C CA . GLY A 1 98 ? -5.600 14.307 8.096 1.00 84.88 98 GLY A CA 1
ATOM 788 C C . GLY A 1 98 ? -6.437 13.247 8.821 1.00 84.88 98 GLY A C 1
ATOM 789 O O . GLY A 1 98 ? -7.082 13.557 9.820 1.00 84.88 98 GLY A O 1
ATOM 790 N N . ILE A 1 99 ? -6.423 11.992 8.364 1.00 81.62 99 ILE A N 1
ATOM 791 C CA . ILE A 1 99 ? -7.089 10.875 9.053 1.00 81.62 99 ILE A CA 1
ATOM 792 C C . ILE A 1 99 ? -6.451 10.649 10.429 1.00 81.62 99 ILE A C 1
ATOM 794 O O . ILE A 1 99 ? -7.171 10.535 11.423 1.00 81.62 99 ILE A O 1
ATOM 798 N N . LYS A 1 100 ? -5.115 10.640 10.511 1.00 81.38 100 LYS A N 1
ATOM 799 C CA . LYS A 1 100 ? -4.371 10.455 11.766 1.00 81.38 100 LYS A CA 1
ATOM 800 C C . LYS A 1 100 ? -4.684 11.552 12.783 1.00 81.38 100 LYS A C 1
ATOM 802 O O . LYS A 1 100 ? -5.004 11.247 13.934 1.00 81.38 100 LYS A O 1
ATOM 807 N N . ASP A 1 101 ? -4.635 12.809 12.360 1.00 84.06 101 ASP A N 1
ATOM 808 C CA . ASP A 1 101 ? -4.897 13.952 13.234 1.00 84.06 101 ASP A CA 1
ATOM 809 C C . ASP A 1 101 ? -6.348 13.962 13.719 1.00 84.06 101 ASP A C 1
ATOM 811 O O . ASP A 1 101 ? -6.601 14.195 14.901 1.00 84.06 101 ASP A O 1
ATOM 815 N N . ARG A 1 102 ? -7.306 13.607 12.850 1.00 83.50 102 ARG A N 1
ATOM 816 C CA . ARG A 1 102 ? -8.707 13.434 13.257 1.00 83.50 102 ARG A CA 1
ATOM 817 C C . ARG A 1 102 ? -8.857 12.315 14.278 1.00 83.50 102 ARG A C 1
ATOM 819 O O . ARG A 1 102 ? -9.465 12.563 15.310 1.00 83.50 102 ARG A O 1
ATOM 826 N N . LYS A 1 103 ? -8.273 11.128 14.063 1.00 83.25 103 LYS A N 1
ATOM 827 C CA . LYS A 1 103 ? -8.314 10.031 15.054 1.00 83.25 103 LYS A CA 1
ATOM 828 C C . LYS A 1 103 ? -7.755 10.476 16.411 1.00 83.25 103 LYS A C 1
ATOM 830 O O . LYS A 1 103 ? -8.371 10.216 17.442 1.00 83.25 103 LYS A O 1
ATOM 835 N N . ARG A 1 104 ? -6.632 11.204 16.422 1.00 84.44 104 ARG A N 1
ATOM 836 C CA . ARG A 1 104 ? -6.051 11.772 17.653 1.00 84.44 104 ARG A CA 1
ATOM 837 C C . ARG A 1 104 ? -6.988 12.775 18.324 1.00 84.44 104 ARG A C 1
ATOM 839 O O . ARG A 1 104 ? -7.224 12.665 19.523 1.00 84.44 104 ARG A O 1
ATOM 846 N N . ALA A 1 105 ? -7.553 13.709 17.561 1.00 85.75 105 ALA A N 1
ATOM 847 C CA . ALA A 1 105 ? -8.507 14.686 18.075 1.00 85.75 105 ALA A CA 1
ATOM 848 C C . ALA A 1 105 ? -9.763 14.014 18.648 1.00 85.75 105 ALA A C 1
ATOM 850 O O . ALA A 1 105 ? -10.214 14.400 19.723 1.00 85.75 105 ALA A O 1
ATOM 851 N N . ARG A 1 106 ? -10.286 12.970 17.986 1.00 84.19 106 ARG A N 1
ATOM 852 C CA . ARG A 1 106 ? -11.413 12.175 18.495 1.00 84.19 106 ARG A CA 1
ATOM 853 C C . ARG A 1 106 ? -11.077 11.546 19.838 1.00 84.19 106 ARG A C 1
ATOM 855 O O . ARG A 1 106 ? -11.805 11.787 20.784 1.00 84.19 106 ARG A O 1
ATOM 862 N N . ARG A 1 107 ? -9.948 10.836 19.957 1.00 84.12 107 ARG A N 1
ATOM 863 C CA . ARG A 1 107 ? -9.523 10.218 21.230 1.00 84.12 107 ARG A CA 1
ATOM 864 C C . ARG A 1 107 ? -9.447 11.242 22.370 1.00 84.12 107 ARG A C 1
ATOM 866 O O . ARG A 1 107 ? -9.957 10.980 23.455 1.00 84.12 107 ARG A O 1
ATOM 873 N N . LEU A 1 108 ? -8.857 12.414 22.118 1.00 86.75 108 LEU A N 1
ATOM 874 C CA . LEU A 1 108 ? -8.748 13.482 23.120 1.00 86.75 108 LEU A CA 1
ATOM 875 C C . LEU A 1 108 ? -10.114 14.038 23.532 1.00 86.75 108 LEU A C 1
ATOM 877 O O . LEU A 1 108 ? -10.374 14.211 24.718 1.00 86.75 108 LEU A O 1
ATOM 881 N N . VAL A 1 109 ? -10.989 14.296 22.561 1.00 85.44 109 VAL A N 1
ATOM 882 C CA . VAL A 1 109 ? -12.331 14.815 22.833 1.00 85.44 109 VAL A CA 1
ATOM 883 C C . VAL A 1 109 ? -13.182 13.758 23.529 1.00 85.44 109 VAL A C 1
ATOM 885 O O . VAL A 1 109 ? -13.855 14.082 24.496 1.00 85.44 109 VAL A O 1
ATOM 888 N N . THR A 1 110 ? -13.118 12.492 23.120 1.00 83.38 110 THR A N 1
ATOM 889 C CA . THR A 1 110 ? -13.860 11.403 23.762 1.00 83.38 110 THR A CA 1
ATOM 890 C C . THR A 1 110 ? -13.456 11.211 25.219 1.00 83.38 110 THR A C 1
ATOM 892 O O . THR A 1 110 ? -14.330 11.039 26.060 1.00 83.38 110 THR A O 1
ATOM 895 N N . ALA A 1 111 ? -12.168 11.346 25.548 1.00 85.50 111 ALA A N 1
ATOM 896 C CA . ALA A 1 111 ? -11.685 11.269 26.928 1.00 85.50 111 ALA A CA 1
ATOM 897 C C . ALA A 1 111 ? -12.253 12.367 27.854 1.00 85.50 111 ALA A C 1
ATOM 899 O O . ALA A 1 111 ? -12.268 12.197 29.070 1.00 85.50 111 ALA A O 1
ATOM 900 N N . GLN A 1 112 ? -12.729 13.482 27.294 1.00 88.81 112 GLN A N 1
ATOM 901 C CA . GLN A 1 112 ? -13.292 14.611 28.042 1.00 88.81 112 GLN A CA 1
ATOM 902 C C . GLN A 1 112 ? -14.797 14.453 28.331 1.00 88.81 112 GLN A C 1
ATOM 904 O O . GLN A 1 112 ? -15.385 15.288 29.022 1.00 88.81 112 GLN A O 1
ATOM 909 N N . TYR A 1 113 ? -15.450 13.416 27.802 1.00 89.12 113 TYR A N 1
ATOM 910 C CA . TYR A 1 113 ? -16.880 13.190 28.006 1.00 89.12 113 TYR A CA 1
ATOM 911 C C . TYR A 1 113 ? -17.142 11.843 28.665 1.00 89.12 113 TYR A C 1
ATOM 913 O O . TYR A 1 113 ? -16.514 10.834 28.356 1.00 89.12 113 TYR A O 1
ATOM 921 N N . GLN A 1 114 ? -18.157 11.818 29.518 1.00 89.00 114 GLN A N 1
ATOM 922 C CA . GLN A 1 114 ? -18.721 10.594 30.055 1.00 89.00 114 GLN A CA 1
ATOM 923 C C . GLN A 1 114 ? -20.045 10.297 29.342 1.00 89.00 114 GLN A C 1
ATOM 925 O O . GLN A 1 114 ? -20.908 11.162 29.195 1.00 89.00 114 GLN A O 1
ATOM 930 N N . CYS A 1 115 ? -20.192 9.059 28.872 1.00 88.50 115 CYS A N 1
ATOM 931 C CA . CYS A 1 115 ? -21.410 8.576 28.228 1.00 88.50 115 CYS A CA 1
ATOM 932 C C . CYS A 1 115 ? -22.179 7.718 29.234 1.00 88.50 115 CYS A C 1
ATOM 934 O O . CYS A 1 115 ? -21.638 6.744 29.756 1.00 88.50 115 CYS A O 1
ATOM 936 N N . THR A 1 116 ? -23.424 8.086 29.524 1.00 86.81 116 THR A N 1
ATOM 937 C CA . THR A 1 116 ? -24.304 7.309 30.412 1.00 86.81 116 THR A CA 1
ATOM 938 C C . THR A 1 116 ? -25.568 6.921 29.668 1.00 86.81 116 THR A C 1
ATOM 940 O O . THR A 1 116 ? -26.154 7.748 28.976 1.00 86.81 116 THR A O 1
ATOM 943 N N . THR A 1 117 ? -25.977 5.662 29.781 1.00 90.81 117 THR A N 1
ATOM 944 C CA . THR A 1 117 ? -27.199 5.169 29.140 1.00 90.81 117 THR A CA 1
ATOM 945 C C . THR A 1 117 ? -28.362 5.303 30.108 1.00 90.81 117 THR A C 1
ATOM 947 O O . THR A 1 117 ? -28.286 4.821 31.238 1.00 90.81 117 THR A O 1
ATOM 950 N N . ASP A 1 118 ? -29.434 5.952 29.667 1.00 85.81 118 ASP A N 1
ATOM 951 C CA . ASP A 1 118 ? -30.674 6.036 30.430 1.00 85.81 118 ASP A CA 1
ATOM 952 C C . ASP A 1 118 ? -31.359 4.652 30.497 1.00 85.81 118 ASP A C 1
ATOM 954 O O . ASP A 1 118 ? -31.659 4.095 29.437 1.00 85.81 118 ASP A O 1
ATOM 958 N N . PRO A 1 119 ? -31.618 4.080 31.691 1.00 87.62 119 PRO A N 1
ATOM 959 C CA . PRO A 1 119 ? -32.217 2.751 31.832 1.00 87.62 119 PRO A CA 1
ATOM 960 C C . PRO A 1 119 ? -33.619 2.615 31.230 1.00 87.62 119 PRO A C 1
ATOM 962 O O . PRO A 1 119 ? -33.977 1.523 30.796 1.00 87.62 119 PRO A O 1
ATOM 965 N N . ASP A 1 120 ? -34.403 3.698 31.203 1.00 85.06 120 ASP A N 1
ATOM 966 C CA . ASP A 1 120 ? -35.781 3.671 30.697 1.00 85.06 120 ASP A CA 1
ATOM 967 C C . ASP A 1 120 ? -35.847 3.929 29.184 1.00 85.06 120 ASP A C 1
ATOM 969 O O . ASP A 1 120 ? -36.585 3.252 28.467 1.00 85.06 120 ASP A O 1
ATOM 973 N N . SER A 1 121 ? -35.084 4.904 28.672 1.00 86.75 121 SER A N 1
ATOM 974 C CA . SER A 1 121 ? -35.120 5.264 27.247 1.00 86.75 121 SER A CA 1
ATOM 975 C C . SER A 1 121 ? -34.077 4.542 26.389 1.00 86.75 121 SER A C 1
ATOM 977 O O . SER A 1 121 ? -34.177 4.616 25.162 1.00 86.75 121 SER A O 1
ATOM 979 N N . GLY A 1 122 ? -33.037 3.949 26.981 1.00 84.19 122 GLY A N 1
ATOM 980 C CA . GLY A 1 122 ? -31.887 3.394 26.256 1.00 84.19 122 GLY A CA 1
ATOM 981 C C . GLY A 1 122 ? -31.036 4.434 25.509 1.00 84.19 122 GLY A C 1
ATOM 982 O O . GLY A 1 122 ? -30.142 4.067 24.752 1.00 84.19 122 GLY A O 1
ATOM 983 N N . LYS A 1 123 ? -31.304 5.734 25.687 1.00 84.06 123 LYS A N 1
ATOM 984 C CA . LYS A 1 123 ? -30.577 6.827 25.024 1.00 84.06 123 LYS A CA 1
ATOM 985 C C . LYS A 1 123 ? -29.292 7.157 25.772 1.00 84.06 123 LYS A C 1
ATOM 987 O O . LYS A 1 123 ? -29.248 7.093 26.999 1.00 84.06 123 LYS A O 1
ATOM 992 N N . ILE A 1 124 ? -28.270 7.570 25.027 1.00 87.38 124 ILE A N 1
ATOM 993 C CA . ILE A 1 124 ? -26.977 7.974 25.583 1.00 87.38 124 ILE A CA 1
ATOM 994 C C . ILE A 1 124 ? -27.016 9.469 25.919 1.00 87.38 124 ILE A C 1
ATOM 996 O O . ILE A 1 124 ? -27.285 10.308 25.058 1.00 87.38 124 ILE A O 1
ATOM 1000 N N . LEU A 1 125 ? -26.729 9.799 27.175 1.00 88.75 125 LEU A N 1
ATOM 1001 C CA . LEU A 1 125 ? -26.472 11.150 27.652 1.00 88.75 125 LEU A CA 1
ATOM 1002 C C . LEU A 1 125 ? -24.962 11.407 27.638 1.00 88.75 125 LEU A C 1
ATOM 1004 O O . LEU A 1 125 ? -24.199 10.674 28.275 1.00 88.75 125 LEU A O 1
ATOM 1008 N N . TYR A 1 126 ? -24.546 12.468 26.948 1.00 90.50 126 TYR A N 1
ATOM 1009 C CA . TYR A 1 126 ? -23.157 12.912 26.874 1.00 90.50 126 TYR A CA 1
ATOM 1010 C C . TYR A 1 126 ? -22.927 14.033 27.889 1.00 90.50 126 TYR A C 1
ATOM 1012 O O . TYR A 1 126 ? -23.515 15.110 27.770 1.00 90.50 126 TYR A O 1
ATOM 1020 N N . THR A 1 127 ? -22.073 13.804 28.884 1.00 90.50 127 THR A N 1
ATOM 1021 C CA . THR A 1 127 ? -21.703 14.814 29.884 1.00 90.50 127 THR A CA 1
ATOM 1022 C C . THR A 1 127 ? -20.259 15.256 29.673 1.00 90.50 127 THR A C 1
ATOM 1024 O O . THR A 1 127 ? -19.341 14.442 29.669 1.00 90.50 127 THR A O 1
ATOM 1027 N N . ASN A 1 128 ? -20.043 16.553 29.457 1.00 90.38 128 ASN A N 1
ATOM 1028 C CA . ASN A 1 128 ? -18.704 17.128 29.358 1.00 90.38 128 ASN A CA 1
ATOM 1029 C C . ASN A 1 128 ? -18.115 17.269 30.770 1.00 90.38 128 ASN A C 1
ATOM 1031 O O . ASN A 1 128 ? -18.705 17.949 31.608 1.00 90.38 128 ASN A O 1
ATOM 1035 N N . LEU A 1 129 ? -16.960 16.653 31.028 1.00 88.88 129 LEU A N 1
ATOM 1036 C CA . LEU A 1 129 ? -16.355 16.588 32.363 1.00 88.88 129 LEU A CA 1
ATOM 1037 C C . LEU A 1 129 ? -15.778 17.931 32.839 1.00 88.88 129 LEU A C 1
ATOM 1039 O O . LEU A 1 129 ? -15.778 18.197 34.038 1.00 88.88 129 LEU A O 1
ATOM 1043 N N . ASP A 1 130 ? -15.351 18.802 31.922 1.00 88.44 130 ASP A N 1
ATOM 1044 C CA . ASP A 1 130 ? -14.713 20.079 32.276 1.00 88.44 130 ASP A CA 1
ATOM 1045 C C . ASP A 1 130 ? -15.734 21.166 32.618 1.00 88.44 130 ASP A C 1
ATOM 1047 O O . ASP A 1 130 ? -15.553 21.954 33.544 1.00 88.44 130 ASP A O 1
ATOM 1051 N N . THR A 1 131 ? -16.824 21.218 31.855 1.00 90.38 131 THR A N 1
ATOM 1052 C CA . THR A 1 131 ? -17.899 22.207 32.037 1.00 90.38 131 THR A CA 1
ATOM 1053 C C . THR A 1 131 ? -19.054 21.674 32.877 1.00 90.38 131 THR A C 1
ATOM 1055 O O . THR A 1 131 ? -19.924 22.447 33.276 1.00 90.38 131 THR A O 1
ATOM 1058 N N . ASN A 1 132 ? -19.069 20.363 33.139 1.00 90.38 132 ASN A N 1
ATOM 1059 C CA . ASN A 1 132 ? -20.154 19.638 33.797 1.00 90.38 132 ASN A CA 1
ATOM 1060 C C . ASN A 1 132 ? -21.526 19.896 33.142 1.00 90.38 132 ASN A C 1
ATOM 1062 O O . ASN A 1 132 ? -22.554 20.003 33.812 1.00 90.38 132 ASN A O 1
ATOM 1066 N N . THR A 1 133 ? -21.533 20.058 31.816 1.00 92.44 133 THR A N 1
ATOM 1067 C CA . THR A 1 133 ? -22.745 20.270 31.018 1.00 92.44 133 THR A CA 1
ATOM 1068 C C . THR A 1 133 ? -23.166 18.968 30.352 1.00 92.44 133 THR A C 1
ATOM 1070 O O . THR A 1 133 ? -22.328 18.198 29.882 1.00 92.44 133 THR A O 1
ATOM 1073 N N . SER A 1 134 ? -24.470 18.702 30.324 1.00 91.94 134 SER A N 1
ATOM 1074 C CA . SER A 1 134 ? -25.039 17.481 29.761 1.00 91.94 134 SER A CA 1
ATOM 1075 C C . SER A 1 134 ? -25.854 17.775 28.502 1.00 91.94 134 SER A C 1
ATOM 1077 O O . SER A 1 134 ? -26.578 18.767 28.423 1.00 91.94 134 SER A O 1
ATOM 1079 N N . SER A 1 135 ? -25.721 16.914 27.494 1.00 90.12 135 SER A N 1
ATOM 1080 C CA . SER A 1 135 ? -26.434 17.010 26.222 1.00 90.12 135 SER A CA 1
ATOM 1081 C C . SER A 1 135 ? -26.856 15.628 25.737 1.00 90.12 135 SER A C 1
ATOM 1083 O O . SER A 1 135 ? -26.104 14.660 25.825 1.00 90.12 135 SER A O 1
ATOM 1085 N N . TRP A 1 136 ? -28.057 15.547 25.169 1.00 85.62 136 TRP A N 1
ATOM 1086 C CA . TRP A 1 136 ? -28.554 14.359 24.466 1.00 85.62 136 TRP A CA 1
ATOM 1087 C C . TRP A 1 136 ? -28.075 14.288 23.009 1.00 85.62 136 TRP A C 1
ATOM 1089 O O . TRP A 1 136 ? -28.393 13.343 22.296 1.00 85.62 136 TRP A O 1
ATOM 1099 N N . THR A 1 137 ? -27.341 15.304 22.543 1.00 86.88 137 THR A N 1
ATOM 1100 C CA . THR A 1 137 ? -26.829 15.381 21.170 1.00 86.88 137 THR A CA 1
ATOM 1101 C C . THR A 1 137 ? -25.374 14.934 21.136 1.00 86.88 137 THR A C 1
ATOM 1103 O O . THR A 1 137 ? -24.553 15.465 21.888 1.00 86.88 137 THR A O 1
ATOM 1106 N N . LYS A 1 138 ? -25.051 13.993 20.241 1.00 82.44 138 LYS A N 1
ATOM 1107 C CA . LYS A 1 138 ? -23.682 13.510 20.027 1.00 82.44 138 LYS A CA 1
ATOM 1108 C C . LYS A 1 138 ? -22.763 14.685 19.631 1.00 82.44 138 LYS A C 1
ATOM 1110 O O . LYS A 1 138 ? -23.085 15.405 18.683 1.00 82.44 138 LYS A O 1
ATOM 1115 N N . PRO A 1 139 ? -21.624 14.903 20.315 1.00 82.75 139 PRO A N 1
ATOM 1116 C CA . PRO A 1 139 ? -20.684 15.959 19.939 1.00 82.75 139 PRO A CA 1
ATOM 1117 C C . PRO A 1 139 ? -20.100 15.737 18.532 1.00 82.75 139 PRO A C 1
ATOM 1119 O O . PRO A 1 139 ? -19.855 14.606 18.127 1.00 82.75 139 PRO A O 1
ATOM 1122 N N . ALA A 1 140 ? -19.809 16.812 17.793 1.00 75.81 140 ALA A N 1
ATOM 1123 C CA . ALA A 1 140 ? -19.467 16.755 16.361 1.00 75.81 140 ALA A CA 1
ATOM 1124 C C . ALA A 1 140 ? -18.238 15.890 15.990 1.00 75.81 140 ALA A C 1
ATOM 1126 O O . ALA A 1 140 ? -18.102 15.479 14.842 1.00 75.81 140 ALA A O 1
ATOM 1127 N N . LEU A 1 141 ? -17.338 15.605 16.940 1.00 74.00 141 LEU A N 1
ATOM 1128 C CA . LEU A 1 141 ? -16.152 14.761 16.729 1.00 74.00 141 LEU A CA 1
ATOM 1129 C C . LEU A 1 141 ? -16.354 13.292 17.144 1.00 74.00 141 LEU A C 1
ATOM 1131 O O . LEU A 1 141 ? -15.475 12.476 16.902 1.00 74.00 141 LEU A O 1
ATOM 1135 N N . PHE A 1 142 ? -17.507 12.923 17.709 1.00 74.00 142 PHE A N 1
ATOM 1136 C CA . PHE A 1 142 ? -17.841 11.540 18.099 1.00 74.00 142 PHE A CA 1
ATOM 1137 C C . PHE A 1 142 ? -18.324 10.665 16.926 1.00 74.00 142 PHE A C 1
ATOM 1139 O O . PHE A 1 142 ? -18.833 9.562 17.128 1.00 74.00 142 PHE A O 1
ATOM 1146 N N . GLY A 1 143 ? -18.217 11.163 15.697 1.00 66.88 143 GLY A N 1
ATOM 1147 C CA . GLY A 1 143 ? -18.585 10.434 14.492 1.00 66.88 143 GLY A CA 1
ATOM 1148 C C . GLY A 1 143 ? -17.862 10.958 13.250 1.00 66.88 143 GLY A C 1
ATOM 1149 O O . GLY A 1 143 ? -16.981 11.831 13.342 1.00 66.88 143 GLY A O 1
ATOM 1150 N N . PRO A 1 144 ? -18.200 10.421 12.071 1.00 58.84 144 PRO A N 1
ATOM 1151 C CA . PRO A 1 144 ? -17.824 11.009 10.793 1.00 58.84 144 PRO A CA 1
ATOM 1152 C C . PRO A 1 144 ? -18.252 12.481 10.755 1.00 58.84 144 PRO A C 1
ATOM 1154 O O . PRO A 1 144 ? -19.339 12.826 11.216 1.00 58.84 144 PRO A O 1
ATOM 1157 N N . LEU A 1 145 ? -17.387 13.362 10.237 1.00 51.88 145 LEU A N 1
ATOM 1158 C CA . LEU A 1 145 ? -17.749 14.761 9.997 1.00 51.88 145 LEU A CA 1
ATOM 1159 C C . LEU A 1 145 ? -18.945 14.768 9.040 1.00 51.88 145 LEU A C 1
ATOM 1161 O O . LEU A 1 145 ? -18.773 14.478 7.858 1.00 51.88 145 LEU A O 1
ATOM 1165 N N . GLN A 1 146 ? -20.138 15.079 9.547 1.00 51.75 146 GLN A N 1
ATOM 1166 C CA . GLN A 1 146 ? -21.308 15.285 8.704 1.00 51.75 146 GLN A CA 1
ATOM 1167 C C . GLN A 1 146 ? -21.082 16.571 7.906 1.00 51.75 146 GLN A C 1
ATOM 1169 O O . GLN A 1 146 ? -21.252 17.679 8.413 1.00 51.75 146 GLN A O 1
ATOM 1174 N N . ILE A 1 147 ? -20.618 16.423 6.667 1.00 50.34 147 ILE A N 1
ATOM 1175 C CA . ILE A 1 147 ? -20.650 17.500 5.682 1.00 50.34 147 ILE A CA 1
ATOM 1176 C C . ILE A 1 147 ? -22.122 17.603 5.274 1.00 50.34 147 ILE A C 1
ATOM 1178 O O . ILE A 1 147 ? -22.666 16.596 4.823 1.00 50.34 147 ILE A O 1
ATOM 1182 N N . PRO A 1 148 ? -22.801 18.747 5.469 1.00 42.44 148 PRO A N 1
ATOM 1183 C CA . PRO A 1 148 ? -24.174 18.890 5.021 1.00 42.44 148 PRO A CA 1
ATOM 1184 C C . PRO A 1 148 ? -24.159 18.981 3.496 1.00 42.44 148 PRO A C 1
ATOM 1186 O O . PRO A 1 148 ? -24.062 20.068 2.932 1.00 42.44 148 PRO A O 1
ATOM 1189 N N . ASP A 1 149 ? -24.208 17.828 2.839 1.00 45.25 149 ASP A N 1
ATOM 1190 C CA . ASP A 1 149 ? -24.479 17.724 1.418 1.00 45.25 149 ASP A CA 1
ATOM 1191 C C . ASP A 1 149 ? -25.537 16.647 1.173 1.00 45.25 149 ASP A C 1
ATOM 1193 O O . ASP A 1 149 ? -25.578 15.593 1.799 1.00 45.25 149 ASP A O 1
ATOM 1197 N N . THR A 1 150 ? -26.454 17.024 0.305 1.00 41.88 150 THR A N 1
ATOM 1198 C CA . THR A 1 150 ? -27.681 16.362 -0.111 1.00 41.88 150 THR A CA 1
ATOM 1199 C C . THR A 1 150 ? -27.570 14.846 -0.334 1.00 41.88 150 THR A C 1
ATOM 1201 O O . THR A 1 150 ? -26.913 14.393 -1.262 1.00 41.88 150 THR A O 1
ATOM 1204 N N . GLY A 1 151 ? -28.330 14.067 0.443 1.00 43.41 151 GLY A N 1
ATOM 1205 C CA . GLY A 1 151 ? -28.642 12.665 0.134 1.00 43.41 151 GLY A CA 1
ATOM 1206 C C . GLY A 1 151 ? -28.258 11.694 1.245 1.00 43.41 151 GLY A C 1
ATOM 1207 O O . GLY A 1 151 ? -27.104 11.622 1.641 1.00 43.41 151 GLY A O 1
ATOM 1208 N N . GLU A 1 152 ? -29.266 10.977 1.739 1.00 45.06 152 GLU A N 1
ATOM 1209 C CA . GLU A 1 152 ? -29.219 9.937 2.772 1.00 45.06 152 GLU A CA 1
ATOM 1210 C C . GLU A 1 152 ? -27.949 9.075 2.740 1.00 45.06 152 GLU A C 1
ATOM 1212 O O . GLU A 1 152 ? -27.639 8.438 1.735 1.00 45.06 152 GLU A O 1
ATOM 1217 N N . LEU A 1 153 ? -27.263 8.997 3.881 1.00 40.94 153 LEU A N 1
ATOM 1218 C CA . LEU A 1 153 ? -26.285 7.954 4.162 1.00 40.94 153 LEU A CA 1
ATOM 1219 C C . LEU A 1 153 ? -26.657 7.318 5.499 1.00 40.94 153 LEU A C 1
ATOM 1221 O O . LEU A 1 153 ? -26.764 8.009 6.514 1.00 40.94 153 LEU A O 1
ATOM 1225 N N . GLU A 1 154 ? -26.909 6.011 5.452 1.00 45.12 154 GLU A N 1
ATOM 1226 C CA . GLU A 1 154 ? -27.182 5.161 6.609 1.00 45.12 154 GLU A CA 1
ATOM 1227 C C . GLU A 1 154 ? -26.048 5.273 7.638 1.00 45.12 154 GLU A C 1
ATOM 1229 O O . GLU A 1 154 ? -24.869 5.368 7.287 1.00 45.12 154 GLU A O 1
ATOM 1234 N N . GLU A 1 155 ? -26.421 5.277 8.920 1.00 45.22 155 GLU A N 1
ATOM 1235 C CA . GLU A 1 155 ? -25.492 5.192 10.044 1.00 45.22 155 GLU A CA 1
ATOM 1236 C C . GLU A 1 155 ? -24.754 3.849 9.972 1.00 45.22 155 GLU A C 1
ATOM 1238 O O . GLU A 1 155 ? -25.247 2.828 10.442 1.00 45.22 155 GLU A O 1
ATOM 1243 N N . VAL A 1 156 ? -23.576 3.831 9.351 1.00 44.12 156 VAL A N 1
ATOM 1244 C CA . VAL A 1 156 ? -22.674 2.686 9.456 1.00 44.12 156 VAL A CA 1
ATOM 1245 C C . VAL A 1 156 ? -22.058 2.749 10.851 1.00 44.12 156 VAL A C 1
ATOM 1247 O O . VAL A 1 156 ? -21.313 3.683 11.162 1.00 44.12 156 VAL A O 1
ATOM 1250 N N . GLU A 1 157 ? -22.414 1.793 11.708 1.00 43.53 157 GLU A N 1
ATOM 1251 C CA . GLU A 1 157 ? -21.681 1.515 12.941 1.00 43.53 157 GLU A CA 1
ATOM 1252 C C . GLU A 1 157 ? -20.232 1.201 12.536 1.00 43.53 157 GLU A C 1
ATOM 1254 O O . GLU A 1 157 ? -19.960 0.177 11.913 1.00 43.53 157 GLU A O 1
ATOM 1259 N N . GLU A 1 158 ? -19.306 2.135 12.788 1.00 49.22 158 GLU A N 1
ATOM 1260 C CA . GLU A 1 158 ? -17.874 1.852 12.688 1.00 49.22 158 GLU A CA 1
ATOM 1261 C C . GLU A 1 158 ? -17.587 0.806 13.773 1.00 49.22 158 GLU A C 1
ATOM 1263 O O . GLU A 1 158 ? -17.519 1.155 14.954 1.00 49.22 158 GLU A O 1
ATOM 1268 N N . GLU A 1 159 ? -17.482 -0.475 13.394 1.00 43.84 159 GLU A N 1
ATOM 1269 C CA . GLU A 1 159 ? -16.821 -1.453 14.253 1.00 43.84 159 GLU A CA 1
ATOM 1270 C C . GLU A 1 159 ? -15.446 -0.874 14.589 1.00 43.84 159 GLU A C 1
ATOM 1272 O O . GLU A 1 159 ? -14.756 -0.323 13.723 1.00 43.84 159 GLU A O 1
ATOM 1277 N N . GLU A 1 160 ? -15.098 -0.888 15.873 1.00 47.97 160 GLU A N 1
ATOM 1278 C CA . GLU A 1 160 ? -13.775 -0.504 16.341 1.00 47.97 160 GLU A CA 1
ATOM 1279 C C . GLU A 1 160 ? -12.787 -1.535 15.786 1.00 47.97 160 GLU A C 1
ATOM 1281 O O . GLU A 1 160 ? -12.426 -2.481 16.473 1.00 47.97 160 GLU A O 1
ATOM 1286 N N . ASP A 1 161 ? -12.402 -1.384 14.514 1.00 44.16 161 ASP A N 1
ATOM 1287 C CA . ASP A 1 161 ? -11.315 -2.139 13.916 1.00 44.16 161 ASP A CA 1
ATOM 1288 C C . ASP A 1 161 ? -10.082 -1.839 14.764 1.00 44.16 161 ASP A C 1
ATOM 1290 O O . ASP A 1 161 ? -9.554 -0.713 14.778 1.00 44.16 161 ASP A O 1
ATOM 1294 N N . ASP A 1 162 ? -9.712 -2.867 15.520 1.00 49.09 162 ASP A N 1
ATOM 1295 C CA . ASP A 1 162 ? -8.556 -2.962 16.384 1.00 49.09 162 ASP A CA 1
ATOM 1296 C C . ASP A 1 162 ? -7.306 -2.367 15.712 1.00 49.09 162 ASP A C 1
ATOM 1298 O O . ASP A 1 162 ? -7.177 -2.294 14.488 1.00 49.09 162 ASP A O 1
ATOM 1302 N N . ASP A 1 163 ? -6.390 -1.898 16.555 1.00 50.56 163 ASP A N 1
ATOM 1303 C CA . ASP A 1 163 ? -5.176 -1.099 16.320 1.00 50.56 163 ASP A CA 1
ATOM 1304 C C . ASP A 1 163 ? -4.138 -1.640 15.283 1.00 50.56 163 ASP A C 1
ATOM 1306 O O . ASP A 1 163 ? -2.957 -1.310 15.360 1.00 50.56 163 ASP A O 1
ATOM 1310 N N . ASP A 1 164 ? -4.533 -2.378 14.245 1.00 50.41 164 ASP A N 1
ATOM 1311 C CA . ASP A 1 164 ? -3.645 -2.994 13.245 1.00 50.41 164 ASP A CA 1
ATOM 1312 C C . ASP A 1 164 ? -3.548 -2.202 11.922 1.00 50.41 164 ASP A C 1
ATOM 1314 O O . ASP A 1 164 ? -2.806 -2.557 11.008 1.00 50.41 164 ASP A O 1
ATOM 1318 N N . GLY A 1 165 ? -4.269 -1.086 11.786 1.00 60.75 165 GLY A N 1
ATOM 1319 C CA . GLY A 1 165 ? -4.470 -0.448 10.477 1.00 60.75 165 GLY A CA 1
ATOM 1320 C C . GLY A 1 165 ? -3.280 0.314 9.867 1.00 60.75 165 GLY A C 1
ATOM 1321 O O . GLY A 1 165 ? -3.338 0.645 8.683 1.00 60.75 165 GLY A O 1
ATOM 1322 N N . PHE A 1 166 ? -2.226 0.664 10.625 1.00 50.03 166 PHE A N 1
ATOM 1323 C CA . PHE A 1 166 ? -1.080 1.409 10.057 1.00 50.03 166 PHE A CA 1
ATOM 1324 C C . PHE A 1 166 ? 0.190 1.479 10.922 1.00 50.03 166 PHE A C 1
ATOM 1326 O O . PHE A 1 166 ? 1.290 1.520 10.378 1.00 50.03 166 PHE A O 1
ATOM 1333 N N . GLU A 1 167 ? 0.076 1.524 12.253 1.00 58.38 167 GLU A N 1
ATOM 1334 C CA . GLU A 1 167 ? 1.262 1.500 13.130 1.00 58.38 167 GLU A CA 1
ATOM 1335 C C . GLU A 1 167 ? 1.957 0.132 13.026 1.00 58.38 167 GLU A C 1
ATOM 1337 O O . GLU A 1 167 ? 3.177 0.078 12.890 1.00 58.38 167 GLU A O 1
ATOM 1342 N N . GLY A 1 168 ? 1.167 -0.950 12.952 1.00 58.78 168 GLY A N 1
ATOM 1343 C CA . GLY A 1 168 ? 1.641 -2.286 12.584 1.00 58.78 168 GLY A CA 1
ATOM 1344 C C . GLY A 1 168 ? 2.339 -2.295 11.223 1.00 58.78 168 GLY A C 1
ATOM 1345 O O . GLY A 1 168 ? 3.459 -2.771 11.126 1.00 58.78 168 GLY A O 1
ATOM 1346 N N . PHE A 1 169 ? 1.769 -1.641 10.205 1.00 59.41 169 PHE A N 1
ATOM 1347 C CA . PHE A 1 169 ? 2.408 -1.521 8.888 1.00 59.41 169 PHE A CA 1
ATOM 1348 C C . PHE A 1 169 ? 3.759 -0.786 8.931 1.00 59.41 169 PHE A C 1
ATOM 1350 O O . PHE A 1 169 ? 4.702 -1.206 8.270 1.00 59.41 169 PHE A O 1
ATOM 1357 N N . GLN A 1 170 ? 3.889 0.300 9.704 1.00 66.50 170 GLN A N 1
ATOM 1358 C CA . GLN A 1 170 ? 5.175 0.996 9.851 1.00 66.50 170 GLN A CA 1
ATOM 1359 C C . GLN A 1 170 ? 6.204 0.167 10.621 1.00 66.50 170 GLN A C 1
ATOM 1361 O O . GLN A 1 170 ? 7.380 0.193 10.272 1.00 66.50 170 GLN A O 1
ATOM 1366 N N . GLN A 1 171 ? 5.771 -0.560 11.651 1.00 64.75 171 GLN A N 1
ATOM 1367 C CA . GLN A 1 171 ? 6.638 -1.461 12.408 1.00 64.75 171 GLN A CA 1
ATOM 1368 C C . GLN A 1 171 ? 7.079 -2.661 11.570 1.00 64.75 171 GLN A C 1
ATOM 1370 O O . GLN A 1 171 ? 8.232 -3.067 11.664 1.00 64.75 171 GLN A O 1
ATOM 1375 N N . ASP A 1 172 ? 6.192 -3.198 10.737 1.00 69.31 172 ASP A N 1
ATOM 1376 C CA . ASP A 1 172 ? 6.505 -4.278 9.809 1.00 69.31 172 ASP A CA 1
ATOM 1377 C C . ASP A 1 172 ? 7.456 -3.790 8.713 1.00 69.31 172 ASP A C 1
ATOM 1379 O O . ASP A 1 172 ? 8.474 -4.425 8.482 1.00 69.31 172 ASP A O 1
ATOM 1383 N N . ALA A 1 173 ? 7.218 -2.610 8.132 1.00 67.31 173 ALA A N 1
ATOM 1384 C CA . ALA A 1 173 ? 8.117 -2.025 7.137 1.00 67.31 173 ALA A CA 1
ATOM 1385 C C . ALA A 1 173 ? 9.507 -1.679 7.704 1.00 67.31 173 ALA A C 1
ATOM 1387 O O . ALA A 1 173 ? 10.510 -1.855 7.019 1.00 67.31 173 ALA A O 1
ATOM 1388 N N . ALA A 1 174 ? 9.583 -1.184 8.945 1.00 68.75 174 ALA A N 1
ATOM 1389 C CA . ALA A 1 174 ? 10.858 -0.929 9.615 1.00 68.75 174 ALA A CA 1
ATOM 1390 C C . ALA A 1 174 ? 11.602 -2.236 9.922 1.00 68.75 174 ALA A C 1
ATOM 1392 O O . ALA A 1 174 ? 12.805 -2.319 9.704 1.00 68.75 174 ALA A O 1
ATOM 1393 N N . ARG A 1 175 ? 10.878 -3.271 10.362 1.00 67.69 175 ARG A N 1
ATOM 1394 C CA . ARG A 1 175 ? 11.441 -4.602 10.607 1.00 67.69 175 ARG A CA 1
ATOM 1395 C C . ARG A 1 175 ? 11.946 -5.254 9.322 1.00 67.69 175 ARG A C 1
ATOM 1397 O O . ARG A 1 175 ? 13.027 -5.824 9.337 1.00 67.69 175 ARG A O 1
ATOM 1404 N N . ASP A 1 176 ? 11.197 -5.141 8.230 1.00 70.56 176 ASP A N 1
ATOM 1405 C CA . ASP A 1 176 ? 11.607 -5.653 6.922 1.00 70.5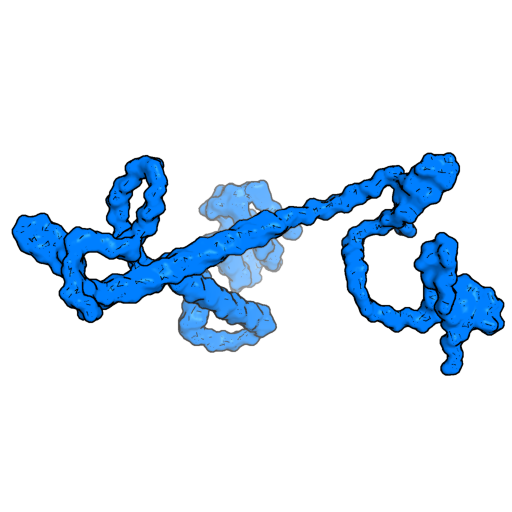6 176 ASP A CA 1
ATOM 1406 C C . ASP A 1 176 ? 12.876 -4.933 6.426 1.00 70.56 176 ASP A C 1
ATOM 1408 O O . ASP A 1 176 ? 13.766 -5.576 5.882 1.00 70.56 176 ASP A O 1
ATOM 1412 N N . ALA A 1 177 ? 13.012 -3.622 6.669 1.00 69.44 177 ALA A N 1
ATOM 1413 C CA . ALA A 1 177 ? 14.227 -2.873 6.332 1.00 69.44 177 ALA A CA 1
ATOM 1414 C C . ALA A 1 177 ? 15.454 -3.310 7.158 1.00 69.44 177 ALA A C 1
ATOM 1416 O O . ALA A 1 177 ? 16.542 -3.439 6.604 1.00 69.44 177 ALA A O 1
ATOM 1417 N N . GLU A 1 178 ? 15.277 -3.566 8.458 1.00 65.38 178 GLU A N 1
ATOM 1418 C CA . GLU A 1 178 ? 16.332 -4.109 9.330 1.00 65.38 178 GLU A CA 1
ATOM 1419 C C . GLU A 1 178 ? 16.727 -5.540 8.923 1.00 65.38 178 GLU A C 1
ATOM 1421 O O . GLU A 1 178 ? 17.904 -5.896 8.943 1.00 65.38 178 GLU A O 1
ATOM 1426 N N . ASP A 1 179 ? 15.756 -6.373 8.540 1.00 61.00 179 ASP A N 1
ATOM 1427 C CA . ASP A 1 179 ? 16.008 -7.753 8.125 1.00 61.00 179 ASP A CA 1
ATOM 1428 C C . ASP A 1 179 ? 16.738 -7.817 6.757 1.00 61.00 179 ASP A C 1
ATOM 1430 O O . ASP A 1 179 ? 17.593 -8.685 6.580 1.00 61.00 179 ASP A O 1
ATOM 1434 N N . GLU A 1 180 ? 16.479 -6.893 5.819 1.00 62.66 180 GLU A N 1
ATOM 1435 C CA . GLU A 1 180 ? 17.230 -6.773 4.549 1.00 62.66 180 GLU A CA 1
ATOM 1436 C C . GLU A 1 180 ? 18.692 -6.335 4.769 1.00 62.66 180 GLU A C 1
ATOM 1438 O O . GLU A 1 180 ? 19.598 -6.909 4.167 1.00 62.66 180 GLU A O 1
ATOM 1443 N N . GLU A 1 181 ? 18.955 -5.394 5.686 1.00 63.00 181 GLU A N 1
ATOM 1444 C CA . GLU A 1 181 ? 20.323 -4.962 6.034 1.00 63.00 181 GLU A CA 1
ATOM 1445 C C . GLU A 1 181 ? 21.156 -6.132 6.591 1.00 63.00 181 GLU A C 1
ATOM 1447 O O . GLU A 1 181 ? 22.306 -6.338 6.201 1.00 63.00 181 GLU A O 1
ATOM 1452 N N . ILE A 1 182 ? 20.541 -6.973 7.429 1.00 61.09 182 ILE A N 1
ATOM 1453 C CA . ILE A 1 182 ? 21.171 -8.186 7.967 1.00 61.09 182 ILE A CA 1
ATOM 1454 C C . ILE A 1 182 ? 21.437 -9.221 6.858 1.00 61.09 182 ILE A C 1
ATOM 1456 O O . ILE A 1 182 ? 22.473 -9.888 6.873 1.00 61.09 182 ILE A O 1
ATOM 1460 N N . ILE A 1 183 ? 20.526 -9.383 5.890 1.00 60.31 183 ILE A N 1
ATOM 1461 C CA . ILE A 1 183 ? 20.708 -10.308 4.757 1.00 60.31 183 ILE A CA 1
ATOM 1462 C C . ILE A 1 183 ? 21.867 -9.855 3.858 1.00 60.31 183 ILE A C 1
ATOM 1464 O O . ILE A 1 183 ? 22.686 -10.690 3.462 1.00 60.31 183 ILE A O 1
ATOM 1468 N N . ASP A 1 184 ? 21.972 -8.557 3.576 1.00 60.09 184 ASP A N 1
ATOM 1469 C CA . ASP A 1 184 ? 23.054 -7.983 2.769 1.00 60.09 184 ASP A CA 1
ATOM 1470 C C . ASP A 1 184 ? 24.423 -8.090 3.473 1.00 60.09 184 ASP A C 1
ATOM 1472 O O . ASP A 1 184 ? 25.439 -8.404 2.839 1.00 60.09 184 ASP A O 1
ATOM 1476 N N . GLU A 1 185 ? 24.473 -7.925 4.798 1.00 59.44 185 GLU A N 1
ATOM 1477 C CA . GLU A 1 185 ? 25.692 -8.151 5.589 1.00 59.44 185 GLU A CA 1
ATOM 1478 C C . GLU A 1 185 ? 26.134 -9.627 5.605 1.00 59.44 185 GLU A C 1
ATOM 1480 O O . GLU A 1 185 ? 27.335 -9.916 5.564 1.00 59.44 185 GLU A O 1
ATOM 1485 N N . ILE A 1 186 ? 25.185 -10.572 5.612 1.00 58.09 186 ILE A N 1
ATOM 1486 C CA . ILE A 1 186 ? 25.470 -12.014 5.500 1.00 58.09 186 ILE A CA 1
ATOM 1487 C C . ILE A 1 186 ? 25.947 -12.371 4.085 1.00 58.0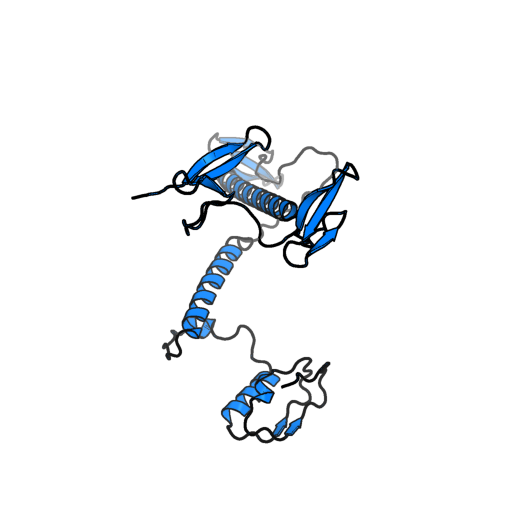9 186 ILE A C 1
ATOM 1489 O O . ILE A 1 186 ? 26.841 -13.196 3.927 1.00 58.09 186 ILE A O 1
ATOM 1493 N N . ALA A 1 187 ? 25.376 -11.759 3.045 1.00 58.69 187 ALA A N 1
ATOM 1494 C CA . ALA A 1 187 ? 25.748 -12.037 1.657 1.00 58.69 187 ALA A CA 1
ATOM 1495 C C . ALA A 1 187 ? 27.148 -11.515 1.284 1.00 58.69 187 ALA A C 1
ATOM 1497 O O . ALA A 1 187 ? 27.765 -12.016 0.344 1.00 58.69 187 ALA A O 1
ATOM 1498 N N . THR A 1 188 ? 27.643 -10.499 1.993 1.00 57.56 188 THR A N 1
ATOM 1499 C CA . THR A 1 188 ? 28.949 -9.871 1.732 1.00 57.56 188 THR A CA 1
ATOM 1500 C C . THR A 1 188 ? 30.090 -10.495 2.530 1.00 57.56 188 THR A C 1
ATOM 1502 O O . THR A 1 188 ? 31.234 -10.484 2.071 1.00 57.56 188 THR A O 1
ATOM 1505 N N . ASN A 1 189 ? 29.796 -11.075 3.694 1.00 53.38 189 ASN A N 1
ATOM 1506 C CA . ASN A 1 189 ? 30.768 -11.785 4.510 1.00 53.38 189 ASN A CA 1
ATOM 1507 C C . ASN A 1 189 ? 30.550 -13.301 4.385 1.00 53.38 189 ASN A C 1
ATOM 1509 O O . ASN A 1 189 ? 29.735 -13.867 5.103 1.00 53.38 189 ASN A O 1
ATOM 1513 N N . ASP A 1 190 ? 31.354 -13.974 3.551 1.00 50.59 190 ASP A N 1
ATOM 1514 C CA . ASP A 1 190 ? 31.512 -15.449 3.475 1.00 50.59 190 ASP A CA 1
ATOM 1515 C C . ASP A 1 190 ? 32.092 -16.063 4.783 1.00 50.59 190 ASP A C 1
ATOM 1517 O O . ASP A 1 190 ? 32.840 -17.042 4.780 1.00 50.59 190 ASP A O 1
ATOM 1521 N N . ALA A 1 191 ? 31.813 -15.457 5.937 1.00 48.88 191 ALA A N 1
ATOM 1522 C CA . ALA A 1 191 ? 32.227 -15.918 7.247 1.00 48.88 191 ALA A CA 1
ATOM 1523 C C . ALA A 1 191 ? 31.031 -16.570 7.945 1.00 48.88 191 ALA A C 1
ATOM 1525 O O . ALA A 1 191 ? 29.952 -15.989 8.016 1.00 48.88 191 ALA A O 1
ATOM 1526 N N . GLU A 1 192 ? 31.234 -17.769 8.493 1.00 57.16 192 GLU A N 1
ATOM 1527 C CA . GLU A 1 192 ? 30.274 -18.458 9.358 1.00 57.16 192 GLU A CA 1
ATOM 1528 C C . GLU A 1 192 ? 29.996 -17.614 10.616 1.00 57.16 192 GLU A C 1
ATOM 1530 O O . GLU A 1 192 ? 30.627 -17.779 11.660 1.00 57.16 192 GLU A O 1
ATOM 1535 N N . VAL A 1 193 ? 29.064 -16.665 10.515 1.00 56.19 193 VAL A N 1
ATOM 1536 C CA . VAL A 1 193 ? 28.555 -15.910 11.659 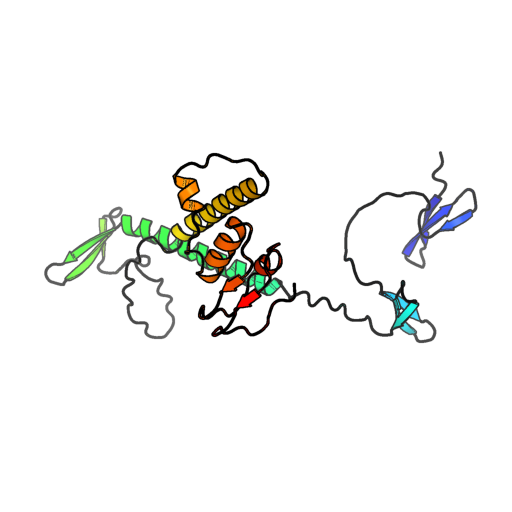1.00 56.19 193 VAL A CA 1
ATOM 1537 C C . VAL A 1 193 ? 27.620 -16.838 12.429 1.00 56.19 193 VAL A C 1
ATOM 1539 O O . VAL A 1 193 ? 26.609 -17.309 11.906 1.00 56.19 193 VAL A O 1
ATOM 1542 N N . GLU A 1 194 ? 27.966 -17.141 13.680 1.00 56.25 194 GLU A N 1
ATOM 1543 C CA . GLU A 1 194 ? 27.131 -17.941 14.575 1.00 56.25 194 GLU A CA 1
ATOM 1544 C C . GLU A 1 194 ? 25.865 -17.146 14.936 1.00 56.25 194 GLU A C 1
ATOM 1546 O O . GLU A 1 194 ? 25.831 -16.371 15.887 1.00 56.25 194 GLU A O 1
ATOM 1551 N N . LEU A 1 195 ? 24.826 -17.316 14.116 1.00 57.47 195 LEU A N 1
ATOM 1552 C CA . LEU A 1 195 ? 23.542 -16.638 14.265 1.00 57.47 195 LEU A CA 1
ATOM 1553 C C . LEU A 1 195 ? 22.826 -17.084 15.549 1.00 57.47 195 LEU A C 1
ATOM 1555 O O . LEU A 1 195 ? 22.732 -18.285 15.850 1.00 57.47 195 LEU A O 1
ATOM 1559 N N . ASP A 1 196 ? 22.284 -16.119 16.287 1.00 69.62 196 ASP A N 1
ATOM 1560 C CA . ASP A 1 196 ? 21.410 -16.350 17.431 1.00 69.62 196 ASP A CA 1
ATOM 1561 C C . ASP A 1 196 ? 20.096 -17.037 17.007 1.00 69.62 196 ASP A C 1
ATOM 1563 O O . ASP A 1 196 ? 19.673 -17.011 15.851 1.00 69.62 196 ASP A O 1
ATOM 1567 N N . GLU A 1 197 ? 19.430 -17.711 17.946 1.00 63.59 197 GLU A N 1
ATOM 1568 C CA . GLU A 1 197 ? 18.233 -18.523 17.666 1.00 63.59 197 GLU A CA 1
ATOM 1569 C C . GLU A 1 197 ? 17.101 -17.705 17.003 1.00 63.59 197 GLU A C 1
ATOM 1571 O O . GLU A 1 197 ? 16.321 -18.234 16.205 1.00 63.59 197 GLU A O 1
ATOM 1576 N N . ALA A 1 198 ? 17.017 -16.403 17.310 1.00 56.91 198 ALA A N 1
ATOM 1577 C CA . ALA A 1 198 ? 16.007 -15.505 16.763 1.00 56.91 198 ALA A CA 1
ATOM 1578 C C . ALA A 1 198 ? 16.305 -15.124 15.305 1.00 56.91 198 ALA A C 1
ATOM 1580 O O . ALA A 1 198 ? 15.397 -15.197 14.474 1.00 56.91 198 ALA A O 1
ATOM 1581 N N . THR A 1 199 ? 17.555 -14.803 14.959 1.00 59.28 199 THR A N 1
ATOM 1582 C CA . THR A 1 199 ? 17.954 -14.543 13.564 1.00 59.28 199 THR A CA 1
ATOM 1583 C C . THR A 1 199 ? 17.919 -15.812 12.721 1.00 59.28 199 THR A C 1
ATOM 1585 O O . THR A 1 199 ? 17.405 -15.775 11.606 1.00 59.28 199 THR A O 1
ATOM 1588 N N . LYS A 1 200 ? 18.297 -16.977 13.269 1.00 60.75 200 LYS A N 1
ATOM 1589 C CA . LYS A 1 200 ? 18.094 -18.277 12.599 1.00 60.75 200 LYS A CA 1
ATOM 1590 C C . LYS A 1 200 ? 16.633 -18.504 12.231 1.00 60.75 200 LYS A C 1
ATOM 1592 O O . LYS A 1 200 ? 16.351 -18.952 11.123 1.00 60.75 200 LYS A O 1
ATOM 1597 N N . LYS A 1 201 ? 15.698 -18.181 13.132 1.00 60.38 201 LYS A N 1
ATOM 1598 C CA . LYS A 1 201 ? 14.253 -18.303 12.887 1.00 60.38 201 LYS A CA 1
ATOM 1599 C C . LYS A 1 201 ? 13.735 -17.304 11.845 1.00 60.38 201 LYS A C 1
ATOM 1601 O O . LYS A 1 201 ? 12.800 -17.644 11.129 1.00 60.38 201 LYS A O 1
ATOM 1606 N N . LYS A 1 202 ? 14.335 -16.114 11.748 1.00 55.03 202 LYS A N 1
ATOM 1607 C CA . LYS A 1 202 ? 14.016 -15.092 10.734 1.00 55.03 202 LYS A CA 1
ATOM 1608 C C . LYS A 1 202 ? 14.564 -15.435 9.342 1.00 55.03 202 LYS A C 1
ATOM 1610 O O . LYS A 1 202 ? 13.849 -15.301 8.358 1.00 55.03 202 LYS A O 1
ATOM 1615 N N . VAL A 1 203 ? 15.792 -15.955 9.269 1.00 56.31 203 VAL A N 1
ATOM 1616 C CA . VAL A 1 203 ? 16.432 -16.437 8.027 1.00 56.31 203 VAL A CA 1
ATOM 1617 C C . VAL A 1 203 ? 15.763 -17.718 7.511 1.00 56.31 203 VAL A C 1
ATOM 1619 O O . VAL A 1 203 ? 15.851 -18.050 6.323 1.00 56.31 203 VAL A O 1
ATOM 1622 N N . GLN A 1 204 ? 15.040 -18.449 8.372 1.00 56.75 204 GLN A N 1
ATOM 1623 C CA . GLN A 1 204 ? 14.190 -19.542 7.910 1.00 56.75 204 GLN A CA 1
ATOM 1624 C C . GLN A 1 204 ? 13.140 -19.005 6.943 1.00 56.75 204 GLN A C 1
ATOM 1626 O O . GLN A 1 204 ? 12.284 -18.191 7.279 1.00 56.75 204 GLN A O 1
ATOM 1631 N N . ARG A 1 205 ? 13.211 -19.500 5.708 1.00 57.94 205 ARG A N 1
ATOM 1632 C CA . ARG A 1 205 ? 12.344 -19.077 4.611 1.00 57.94 205 ARG A CA 1
ATOM 1633 C C . ARG A 1 205 ? 10.879 -19.168 5.045 1.00 57.94 205 ARG A C 1
ATOM 1635 O O . ARG A 1 205 ? 10.418 -20.231 5.455 1.00 57.94 205 ARG A O 1
ATOM 1642 N N . LYS A 1 206 ? 10.137 -18.071 4.853 1.00 56.72 206 LYS A N 1
ATOM 1643 C CA . LYS A 1 206 ? 8.694 -17.946 5.145 1.00 56.72 206 LYS A CA 1
ATOM 1644 C C . LYS A 1 206 ? 7.841 -19.057 4.518 1.00 56.72 206 LYS A C 1
ATOM 1646 O O . LYS A 1 206 ? 6.773 -19.379 5.029 1.00 56.72 206 LYS A O 1
ATOM 1651 N N . TYR A 1 207 ? 8.325 -19.660 3.430 1.00 56.03 207 TYR A N 1
ATOM 1652 C CA . TYR A 1 207 ? 7.693 -20.796 2.772 1.00 56.03 207 TYR A CA 1
ATOM 1653 C C . TYR A 1 207 ? 8.665 -21.968 2.635 1.00 56.03 207 TYR A C 1
ATOM 1655 O O . TYR A 1 207 ? 9.834 -21.759 2.285 1.00 56.03 207 TYR A O 1
ATOM 1663 N N . PRO A 1 208 ? 8.185 -23.207 2.855 1.00 69.94 208 PRO A N 1
ATOM 1664 C CA . PRO A 1 208 ? 9.004 -24.390 2.686 1.00 69.94 208 PRO A CA 1
ATOM 1665 C C . PRO A 1 208 ? 9.487 -24.489 1.242 1.00 69.94 208 PRO A C 1
ATOM 1667 O O . PRO A 1 208 ? 8.775 -24.178 0.283 1.00 69.94 208 PRO A O 1
ATOM 1670 N N . ARG A 1 209 ? 10.730 -24.942 1.102 1.00 73.00 209 ARG A N 1
ATOM 1671 C CA . ARG A 1 209 ? 11.382 -25.131 -0.187 1.00 73.00 209 ARG A CA 1
ATOM 1672 C C . ARG A 1 209 ? 10.533 -26.040 -1.076 1.00 73.00 209 ARG A C 1
ATOM 1674 O O . ARG A 1 209 ? 10.042 -27.063 -0.598 1.00 73.00 209 ARG A O 1
ATOM 1681 N N . SER A 1 210 ? 10.348 -25.688 -2.351 1.00 81.12 210 SER A N 1
ATOM 1682 C CA . SER A 1 210 ? 9.520 -26.516 -3.237 1.00 81.12 210 SER A CA 1
ATOM 1683 C C . SER A 1 210 ? 10.141 -27.904 -3.408 1.00 81.12 210 SER A C 1
ATOM 1685 O O . SER A 1 210 ? 11.360 -28.058 -3.340 1.00 81.12 210 SER A O 1
ATOM 1687 N N . LYS A 1 211 ? 9.320 -28.926 -3.672 1.00 82.69 211 LYS A N 1
ATOM 1688 C CA . LYS A 1 211 ? 9.809 -30.301 -3.863 1.00 82.69 211 LYS A CA 1
ATOM 1689 C C . LYS A 1 211 ? 10.877 -30.389 -4.964 1.00 82.69 211 LYS A C 1
ATOM 1691 O O . LYS A 1 211 ? 11.880 -31.065 -4.782 1.00 82.69 211 LYS A O 1
ATOM 1696 N N . ALA A 1 212 ? 10.717 -29.625 -6.049 1.00 83.62 212 ALA A N 1
ATOM 1697 C CA . ALA A 1 212 ? 11.729 -29.494 -7.100 1.00 83.62 212 ALA A CA 1
ATOM 1698 C C . ALA A 1 212 ? 13.047 -28.913 -6.572 1.00 83.62 212 ALA A C 1
ATOM 1700 O O . ALA A 1 212 ? 14.124 -29.393 -6.897 1.00 83.62 212 ALA A O 1
ATOM 1701 N N . GLN A 1 213 ? 12.972 -27.883 -5.733 1.00 85.31 213 GLN A N 1
ATOM 1702 C CA . GLN A 1 213 ? 14.156 -27.251 -5.175 1.00 85.31 213 GLN A CA 1
ATOM 1703 C C . GLN A 1 213 ? 14.885 -28.136 -4.152 1.00 85.31 213 GLN A C 1
ATOM 1705 O O . GLN A 1 213 ? 16.106 -28.060 -4.108 1.00 85.31 213 GLN A O 1
ATOM 1710 N N . GLN A 1 214 ? 14.159 -28.949 -3.377 1.00 87.06 214 GLN A N 1
ATOM 1711 C CA . GLN A 1 214 ? 14.739 -29.927 -2.444 1.00 87.06 214 GLN A CA 1
ATOM 1712 C C . GLN A 1 214 ? 15.450 -31.067 -3.185 1.00 87.06 214 GLN A C 1
ATOM 1714 O O . GLN A 1 214 ? 16.503 -31.522 -2.757 1.00 87.06 214 GLN A O 1
ATOM 1719 N N . ILE A 1 215 ? 14.889 -31.515 -4.314 1.00 84.81 215 ILE A N 1
ATOM 1720 C CA . ILE A 1 215 ? 15.513 -32.532 -5.173 1.00 84.81 215 ILE A CA 1
ATOM 1721 C C . ILE A 1 215 ? 16.832 -32.011 -5.757 1.00 84.81 215 ILE A C 1
ATOM 1723 O O . ILE A 1 215 ? 17.802 -32.759 -5.831 1.00 84.81 215 ILE A O 1
ATOM 1727 N N . VAL A 1 216 ? 16.875 -30.732 -6.143 1.00 86.31 216 VAL A N 1
ATOM 1728 C CA . VAL A 1 216 ? 18.108 -30.094 -6.624 1.00 86.31 216 VAL A CA 1
ATOM 1729 C C . VAL A 1 216 ? 19.152 -29.993 -5.513 1.00 86.31 216 VAL A C 1
ATOM 1731 O O . VAL A 1 216 ? 20.283 -30.376 -5.766 1.00 86.31 216 VAL A O 1
ATOM 1734 N N . ASP A 1 217 ? 18.784 -29.589 -4.293 1.00 85.75 217 ASP A N 1
ATOM 1735 C CA . ASP A 1 217 ? 19.740 -29.557 -3.168 1.00 85.75 217 ASP A CA 1
ATOM 1736 C C . ASP A 1 217 ? 20.318 -30.924 -2.862 1.00 85.75 217 ASP A C 1
ATOM 1738 O O . ASP A 1 217 ? 21.525 -31.089 -2.794 1.00 85.75 217 ASP A O 1
ATOM 1742 N N . ALA A 1 218 ? 19.451 -31.930 -2.746 1.00 85.19 218 ALA A N 1
ATOM 1743 C CA . ALA A 1 218 ? 19.892 -33.283 -2.465 1.00 85.19 218 ALA A CA 1
ATOM 1744 C C . ALA A 1 218 ? 20.828 -33.812 -3.564 1.00 85.19 218 ALA A C 1
ATOM 1746 O O . ALA A 1 218 ? 21.681 -34.649 -3.292 1.00 85.19 218 ALA A O 1
ATOM 1747 N N . ALA A 1 219 ? 20.676 -33.341 -4.806 1.00 84.94 219 ALA A N 1
ATOM 1748 C CA . ALA A 1 219 ? 21.565 -33.683 -5.910 1.00 84.94 219 ALA A CA 1
ATOM 1749 C C . ALA A 1 219 ? 22.889 -32.902 -5.891 1.00 84.94 219 ALA A C 1
ATOM 1751 O O . ALA A 1 219 ? 23.902 -33.461 -6.314 1.00 84.94 219 ALA A O 1
ATOM 1752 N N . GLU A 1 220 ? 22.881 -31.653 -5.414 1.00 83.62 220 GLU A N 1
ATOM 1753 C CA . GLU A 1 220 ? 24.085 -30.852 -5.149 1.00 83.62 220 GLU A CA 1
ATOM 1754 C C . GLU A 1 220 ? 24.905 -31.503 -4.019 1.00 83.62 220 GLU A C 1
ATOM 1756 O O . GLU A 1 220 ? 26.087 -31.790 -4.211 1.00 83.62 220 GLU A O 1
ATOM 1761 N N . ASP A 1 221 ? 24.254 -31.863 -2.909 1.00 81.69 221 ASP A N 1
ATOM 1762 C CA . ASP A 1 221 ? 24.877 -32.485 -1.731 1.00 81.69 221 ASP A CA 1
ATOM 1763 C C . ASP A 1 221 ? 25.369 -33.918 -1.990 1.00 81.69 221 ASP A C 1
ATOM 1765 O O . ASP A 1 221 ? 26.346 -34.373 -1.398 1.00 81.69 221 ASP A O 1
ATOM 1769 N N . ALA A 1 222 ? 24.692 -34.669 -2.865 1.00 78.88 222 ALA A N 1
ATOM 1770 C CA . ALA A 1 222 ? 25.051 -36.058 -3.151 1.00 78.88 222 ALA A CA 1
ATOM 1771 C C . ALA A 1 222 ? 26.318 -36.211 -4.014 1.00 78.88 222 ALA A C 1
ATOM 1773 O O . ALA A 1 222 ? 26.710 -37.349 -4.278 1.00 78.88 222 ALA A O 1
ATOM 1774 N N . GLU A 1 223 ? 26.918 -35.111 -4.491 1.00 65.75 223 GLU A N 1
ATOM 1775 C CA . GLU A 1 223 ? 28.142 -35.000 -5.309 1.00 65.75 223 GLU A CA 1
ATOM 1776 C C . GLU A 1 223 ? 28.221 -35.878 -6.580 1.00 65.75 223 GLU A C 1
ATOM 1778 O O . GLU A 1 223 ? 29.133 -35.697 -7.372 1.00 65.75 223 GLU A O 1
ATOM 1783 N N . GLN A 1 224 ? 27.317 -36.836 -6.830 1.00 67.81 224 GLN A N 1
ATOM 1784 C CA . GLN A 1 224 ? 27.396 -37.838 -7.909 1.00 67.81 224 GLN A CA 1
ATOM 1785 C C . GLN A 1 224 ? 26.012 -38.230 -8.469 1.00 67.81 224 GLN A C 1
ATOM 1787 O O . GLN A 1 224 ? 25.805 -39.354 -8.940 1.00 67.81 224 GLN A O 1
ATOM 1792 N N . ALA A 1 225 ? 25.038 -37.318 -8.449 1.00 72.94 225 ALA A N 1
ATOM 1793 C CA . ALA A 1 225 ? 23.703 -37.570 -8.993 1.00 72.94 225 ALA A CA 1
ATOM 1794 C C . ALA A 1 225 ? 23.707 -37.603 -10.538 1.00 72.94 225 ALA A C 1
ATOM 1796 O O . ALA A 1 225 ? 23.502 -36.597 -11.213 1.00 72.94 225 ALA A O 1
ATOM 1797 N N . GLN A 1 226 ? 23.925 -38.788 -11.124 1.00 82.88 226 GLN A N 1
ATOM 1798 C CA . GLN A 1 226 ? 23.937 -38.964 -12.588 1.00 82.88 226 GLN A CA 1
ATOM 1799 C C . GLN A 1 226 ? 22.546 -38.904 -13.229 1.00 82.88 226 GLN A C 1
ATOM 1801 O O . GLN A 1 226 ? 22.425 -38.601 -14.419 1.00 82.88 226 GLN A O 1
ATOM 1806 N N . LEU A 1 227 ? 21.500 -39.200 -12.459 1.00 88.38 227 LEU A N 1
ATOM 1807 C CA . LEU A 1 227 ? 20.108 -39.144 -12.884 1.00 88.38 227 LEU A CA 1
ATOM 1808 C C . LEU A 1 227 ? 19.328 -38.291 -11.888 1.00 88.38 227 LEU A C 1
ATOM 1810 O O . LEU A 1 227 ? 19.286 -38.627 -10.708 1.00 88.38 227 LEU A O 1
ATOM 1814 N N . LEU A 1 228 ? 18.686 -37.234 -12.381 1.00 88.44 228 LEU A N 1
ATOM 1815 C CA . LEU A 1 228 ? 17.789 -36.388 -11.603 1.00 88.44 228 LEU A CA 1
ATOM 1816 C C . LEU A 1 228 ? 16.353 -36.591 -12.085 1.00 88.44 228 LEU A C 1
ATOM 1818 O O . LEU A 1 228 ? 16.010 -36.234 -13.216 1.00 88.44 228 LEU A O 1
ATOM 1822 N N . ASP A 1 229 ? 15.525 -37.200 -11.239 1.00 89.25 229 ASP A N 1
ATOM 1823 C CA . ASP A 1 229 ? 14.101 -37.369 -11.514 1.00 89.25 229 ASP A CA 1
ATOM 1824 C C . ASP A 1 229 ? 13.306 -36.221 -10.899 1.00 89.25 229 ASP A C 1
ATOM 1826 O O . ASP A 1 229 ? 13.243 -36.058 -9.682 1.00 89.25 229 ASP A O 1
ATOM 1830 N N . MET A 1 230 ? 12.722 -35.408 -11.772 1.00 86.50 230 MET A N 1
ATOM 1831 C CA . MET A 1 230 ? 11.918 -34.238 -11.439 1.00 86.50 230 MET A CA 1
ATOM 1832 C C . MET A 1 230 ? 10.522 -34.355 -12.069 1.00 86.50 230 MET A C 1
ATOM 1834 O O . MET A 1 230 ? 9.901 -33.351 -12.427 1.00 86.50 230 MET A O 1
ATOM 1838 N N . SER A 1 231 ? 10.036 -35.582 -12.268 1.00 88.19 231 SER A N 1
ATOM 1839 C CA . SER A 1 231 ? 8.724 -35.840 -12.855 1.00 88.19 231 SER A CA 1
ATOM 1840 C C . SER A 1 231 ? 7.561 -35.643 -11.874 1.00 88.19 231 SER A C 1
ATOM 1842 O O . SER A 1 231 ? 7.703 -35.838 -10.668 1.00 88.19 231 SER A O 1
ATOM 1844 N N . GLY A 1 232 ? 6.388 -35.258 -12.393 1.00 86.75 232 GLY A N 1
ATOM 1845 C CA . GLY A 1 232 ? 5.153 -35.166 -11.601 1.00 86.75 232 GLY A CA 1
ATOM 1846 C C . GLY A 1 232 ? 5.173 -34.078 -10.526 1.00 86.75 232 GLY A C 1
ATOM 1847 O O . GLY A 1 232 ? 4.560 -34.249 -9.473 1.00 86.75 232 GLY A O 1
ATOM 1848 N N . LEU A 1 233 ? 5.926 -32.998 -10.750 1.00 85.56 233 LEU A N 1
ATOM 1849 C CA . LEU A 1 233 ? 6.076 -31.894 -9.799 1.00 85.56 233 LEU A CA 1
ATOM 1850 C C . LEU A 1 233 ? 5.180 -30.697 -10.135 1.00 85.56 233 LEU A C 1
ATOM 1852 O O . LEU A 1 233 ? 5.280 -29.674 -9.459 1.00 85.56 233 LEU A O 1
ATOM 1856 N N . ASP A 1 234 ? 4.359 -30.802 -11.187 1.00 87.38 234 ASP A N 1
ATOM 1857 C CA . ASP A 1 234 ? 3.543 -29.711 -11.730 1.00 87.38 234 ASP A CA 1
ATOM 1858 C C . ASP A 1 234 ? 4.357 -28.420 -11.950 1.00 87.38 234 ASP A C 1
ATOM 1860 O O . ASP A 1 234 ? 3.858 -27.297 -11.861 1.00 87.38 234 ASP A O 1
ATOM 1864 N N . ALA A 1 235 ? 5.651 -28.575 -12.244 1.00 82.06 235 ALA A N 1
ATOM 1865 C CA . ALA A 1 235 ? 6.570 -27.458 -12.351 1.00 82.06 235 ALA A CA 1
ATOM 1866 C C . ALA A 1 235 ? 6.291 -26.668 -13.634 1.00 82.06 235 ALA A C 1
ATOM 1868 O O . ALA A 1 235 ? 6.275 -27.230 -14.729 1.00 82.06 235 ALA A O 1
ATOM 1869 N N . TRP A 1 236 ? 6.122 -25.353 -13.505 1.00 84.38 236 TRP A N 1
ATOM 1870 C CA . TRP A 1 236 ? 5.969 -24.433 -14.639 1.00 84.38 236 TRP A CA 1
ATOM 1871 C C . TRP A 1 236 ? 7.285 -23.738 -15.025 1.00 84.38 236 TRP A C 1
ATOM 1873 O O . TRP A 1 236 ? 7.410 -23.197 -16.123 1.00 84.38 236 TRP A O 1
ATOM 1883 N N . LYS A 1 237 ? 8.294 -23.788 -14.142 1.00 82.69 237 LYS A N 1
ATOM 1884 C CA . LYS A 1 237 ? 9.642 -23.241 -14.345 1.00 82.69 237 LYS A CA 1
ATOM 1885 C C . LYS A 1 237 ? 10.692 -24.134 -13.683 1.00 82.69 237 LYS A C 1
ATOM 1887 O O . LYS A 1 237 ? 10.459 -24.680 -12.607 1.00 82.69 237 LYS A O 1
ATOM 1892 N N . LEU A 1 238 ? 11.863 -24.237 -14.311 1.00 81.69 238 LEU A N 1
ATOM 1893 C CA . LEU A 1 238 ? 13.038 -24.927 -13.771 1.00 81.69 238 LEU A CA 1
ATOM 1894 C C . LEU A 1 238 ? 14.073 -23.925 -13.244 1.00 81.69 238 LEU A C 1
ATOM 1896 O O . LEU A 1 238 ? 14.202 -22.819 -13.771 1.00 81.69 238 LEU A O 1
ATOM 1900 N N . SER A 1 239 ? 14.814 -24.313 -12.203 1.00 83.31 239 SER A N 1
ATOM 1901 C CA . SER A 1 239 ? 15.949 -23.530 -11.700 1.00 83.31 239 SER A CA 1
ATOM 1902 C C . SER A 1 239 ? 17.158 -23.715 -12.617 1.00 83.31 239 SER A C 1
A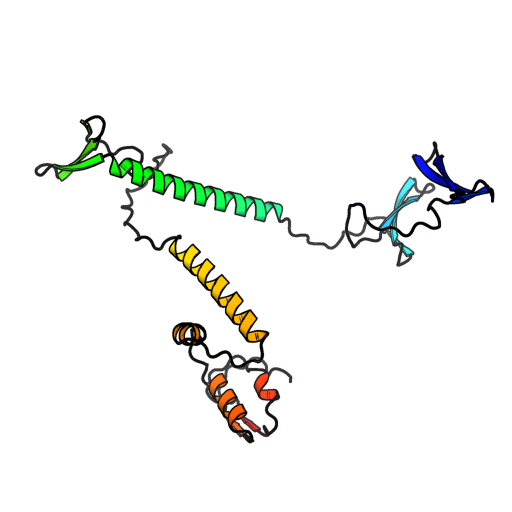TOM 1904 O O . SER A 1 239 ? 17.464 -24.842 -12.997 1.00 83.31 239 SER A O 1
ATOM 1906 N N . SER A 1 240 ? 17.873 -22.632 -12.934 1.00 82.62 240 SER A N 1
ATOM 1907 C CA . SER A 1 240 ? 19.117 -22.686 -13.719 1.00 82.62 240 SER A CA 1
ATOM 1908 C C . SER A 1 240 ? 20.206 -23.535 -13.058 1.00 82.62 240 SER A C 1
ATOM 1910 O O . SER A 1 240 ? 21.028 -24.109 -13.759 1.00 82.62 240 SER A O 1
ATOM 1912 N N . ARG A 1 241 ? 20.163 -23.685 -11.727 1.00 86.19 241 ARG A N 1
ATOM 1913 C CA . ARG A 1 241 ? 21.105 -24.504 -10.947 1.00 86.19 241 ARG A CA 1
ATOM 1914 C C . ARG A 1 241 ? 21.190 -25.958 -11.402 1.00 86.19 241 ARG A C 1
ATOM 1916 O O . ARG A 1 241 ? 22.258 -26.549 -11.330 1.00 86.19 241 ARG A O 1
ATOM 1923 N N . ILE A 1 242 ? 20.106 -26.499 -11.963 1.00 86.50 242 ILE A N 1
ATOM 1924 C CA . ILE A 1 242 ? 20.074 -27.864 -12.510 1.00 86.50 242 ILE A CA 1
ATOM 1925 C C . ILE A 1 242 ? 21.164 -28.059 -13.576 1.00 86.50 242 ILE A C 1
ATOM 1927 O O . ILE A 1 242 ? 21.733 -29.141 -13.677 1.00 86.50 242 ILE A O 1
ATOM 1931 N N . TRP A 1 243 ? 21.477 -27.015 -14.349 1.00 85.75 243 TRP A N 1
ATOM 1932 C CA . TRP A 1 243 ? 22.475 -27.070 -15.419 1.00 85.75 243 TRP A CA 1
ATOM 1933 C C . TRP A 1 243 ? 23.920 -27.011 -14.921 1.00 85.75 243 TRP A C 1
ATOM 1935 O O . TRP A 1 243 ? 24.821 -27.410 -15.651 1.00 85.75 243 TRP A O 1
ATOM 1945 N N . ASN A 1 244 ? 24.139 -26.580 -13.677 1.00 85.81 244 ASN A N 1
ATOM 1946 C CA . ASN A 1 244 ? 25.467 -26.505 -13.069 1.00 85.81 244 ASN A CA 1
ATOM 1947 C C . ASN A 1 244 ? 25.864 -27.802 -12.345 1.00 85.81 244 ASN A C 1
ATOM 1949 O O . ASN A 1 244 ? 26.960 -27.877 -11.794 1.00 85.81 244 ASN A O 1
ATOM 1953 N N . LEU A 1 245 ? 24.998 -28.823 -12.335 1.00 85.38 245 LEU A N 1
ATOM 1954 C CA . LEU A 1 245 ? 25.278 -30.101 -11.684 1.00 85.38 245 LEU A CA 1
ATOM 1955 C C . LEU A 1 245 ? 26.365 -30.877 -12.456 1.00 85.38 245 LEU A C 1
ATOM 1957 O O . LEU A 1 245 ? 26.105 -31.347 -13.568 1.00 85.38 245 LEU A O 1
ATOM 1961 N N . PRO A 1 246 ? 27.565 -31.083 -11.876 1.00 82.81 246 PRO A N 1
ATOM 1962 C CA . PRO A 1 246 ? 28.747 -31.519 -12.629 1.00 82.81 246 PRO A CA 1
ATOM 1963 C C . PRO A 1 246 ? 28.657 -32.952 -13.169 1.00 82.81 246 PRO A C 1
ATOM 1965 O O . PRO A 1 246 ? 29.317 -33.290 -14.151 1.00 82.81 246 PRO A O 1
ATOM 1968 N N . TYR A 1 247 ? 27.832 -33.804 -12.553 1.00 85.56 247 TYR A N 1
ATOM 1969 C CA . TYR A 1 247 ? 27.720 -35.223 -12.908 1.00 85.56 247 TYR A CA 1
ATOM 1970 C C . TYR A 1 247 ? 26.375 -35.600 -13.526 1.00 85.56 247 TYR A C 1
ATOM 1972 O O . TYR A 1 247 ? 26.147 -36.783 -13.792 1.00 85.56 247 TYR A O 1
ATOM 1980 N N . LEU A 1 248 ? 25.497 -34.626 -13.780 1.00 87.19 248 LEU A N 1
ATOM 1981 C CA . LEU A 1 248 ? 24.159 -34.879 -14.297 1.00 87.19 248 LEU A CA 1
ATOM 1982 C C . LEU A 1 248 ? 24.218 -35.377 -15.749 1.00 87.19 248 LEU A C 1
ATOM 1984 O O . LEU A 1 248 ? 24.612 -34.655 -16.659 1.00 87.19 248 LEU A O 1
ATOM 1988 N N . LYS A 1 249 ? 23.785 -36.622 -15.979 1.00 86.94 249 LYS A N 1
ATOM 1989 C CA . LYS A 1 249 ? 23.723 -37.244 -17.316 1.00 86.94 249 LYS A CA 1
ATOM 1990 C C . LYS A 1 249 ? 22.302 -37.393 -17.841 1.00 86.94 249 LYS A C 1
ATOM 1992 O O . LYS A 1 249 ? 22.098 -37.453 -19.051 1.00 86.94 249 LYS A O 1
ATOM 1997 N N . LYS A 1 250 ? 21.317 -37.515 -16.949 1.00 89.75 250 LYS A N 1
ATOM 1998 C CA . LYS A 1 250 ? 19.918 -37.738 -17.318 1.00 89.75 250 LYS A CA 1
ATOM 1999 C C . LYS A 1 250 ? 18.989 -36.919 -16.432 1.00 89.75 250 LYS A C 1
ATOM 2001 O O . LYS A 1 250 ? 19.016 -37.065 -15.217 1.00 89.75 250 LYS A O 1
ATOM 2006 N N . LEU A 1 251 ? 18.128 -36.120 -17.056 1.00 89.75 251 LEU A N 1
ATOM 2007 C CA . LEU A 1 251 ? 17.097 -35.328 -16.388 1.00 89.75 251 LEU A CA 1
ATOM 2008 C C . LEU A 1 251 ? 15.716 -35.813 -16.845 1.00 89.75 251 LEU A C 1
ATOM 2010 O O . LEU A 1 251 ? 15.432 -35.835 -18.043 1.00 89.75 251 LEU A O 1
ATOM 2014 N N . VAL A 1 252 ? 14.866 -36.225 -15.904 1.00 90.62 252 VAL A N 1
ATOM 2015 C CA . VAL A 1 252 ? 13.494 -36.673 -16.189 1.00 90.62 252 VAL A CA 1
ATOM 2016 C C . VAL A 1 252 ? 12.518 -35.572 -15.781 1.00 90.62 252 VAL A C 1
ATOM 2018 O O . VAL A 1 252 ? 12.464 -35.193 -14.618 1.00 90.62 252 VAL A O 1
ATOM 2021 N N . LEU A 1 253 ? 11.752 -35.054 -16.746 1.00 89.12 253 LEU A N 1
ATOM 2022 C CA . LEU A 1 253 ? 10.829 -33.918 -16.563 1.00 89.12 253 LEU A CA 1
ATOM 2023 C C . LEU A 1 253 ? 9.376 -34.252 -16.919 1.00 89.12 253 LEU A C 1
ATOM 2025 O O . LEU A 1 253 ? 8.563 -33.344 -17.091 1.00 89.12 253 LEU A O 1
ATOM 2029 N N . SER A 1 254 ? 9.037 -35.533 -17.072 1.00 88.62 254 SER A N 1
ATOM 2030 C CA . SER A 1 254 ? 7.687 -35.950 -17.461 1.00 88.62 254 SER A CA 1
ATOM 2031 C C . SER A 1 254 ? 6.628 -35.458 -16.473 1.00 88.62 254 SER A C 1
ATOM 2033 O O . SER A 1 254 ? 6.886 -35.375 -15.277 1.00 88.62 254 SER A O 1
ATOM 2035 N N . ASN A 1 255 ? 5.417 -35.186 -16.963 1.00 87.00 255 ASN A N 1
ATOM 2036 C CA . ASN A 1 255 ? 4.283 -34.741 -16.144 1.00 87.00 255 ASN A CA 1
ATOM 2037 C C . ASN A 1 255 ? 4.574 -33.428 -15.387 1.00 87.00 255 ASN A C 1
ATOM 2039 O O . ASN A 1 255 ? 4.450 -33.359 -14.169 1.00 87.00 255 ASN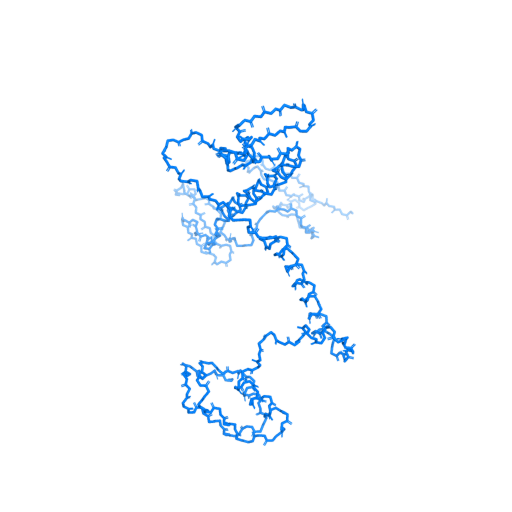 A O 1
ATOM 2043 N N . ASN A 1 256 ? 4.996 -32.396 -16.123 1.00 86.88 256 ASN A N 1
ATOM 2044 C CA . ASN A 1 256 ? 5.155 -31.024 -15.637 1.00 86.88 256 ASN A CA 1
ATOM 2045 C C . ASN A 1 256 ? 4.540 -30.037 -16.644 1.00 86.88 256 ASN A C 1
ATOM 2047 O O . ASN A 1 256 ? 4.390 -30.362 -17.822 1.00 86.88 256 ASN A O 1
ATOM 2051 N N . TYR A 1 257 ? 4.250 -28.812 -16.205 1.00 87.00 257 TYR A N 1
ATOM 2052 C CA . TYR A 1 257 ? 3.652 -27.747 -17.021 1.00 87.00 257 TYR A CA 1
ATOM 2053 C C . TYR A 1 257 ? 4.704 -26.785 -17.598 1.00 87.00 257 TYR A C 1
ATOM 2055 O O . TYR A 1 257 ? 4.533 -25.566 -17.588 1.00 87.00 257 TYR A O 1
ATOM 2063 N N . LEU A 1 258 ? 5.830 -27.319 -18.076 1.00 81.75 258 LEU A N 1
ATOM 2064 C CA . LEU A 1 258 ? 6.944 -26.507 -18.569 1.00 81.75 258 LEU A CA 1
ATOM 2065 C C . LEU A 1 258 ? 6.602 -25.868 -19.920 1.00 81.75 258 LEU A C 1
ATOM 2067 O O . LEU A 1 258 ? 6.364 -26.564 -20.904 1.00 81.75 258 LEU A O 1
ATOM 2071 N N . THR A 1 259 ? 6.640 -24.538 -19.986 1.00 79.88 259 THR A N 1
ATOM 2072 C CA . THR A 1 259 ? 6.429 -23.778 -21.234 1.00 79.88 259 THR A CA 1
ATOM 2073 C C . THR A 1 259 ? 7.713 -23.620 -22.048 1.00 79.88 259 THR A C 1
ATOM 2075 O O . THR A 1 259 ? 7.678 -23.489 -23.270 1.00 79.88 259 THR A O 1
ATOM 2078 N N . ARG A 1 260 ? 8.865 -23.645 -21.372 1.00 78.00 260 ARG A N 1
ATOM 2079 C CA . ARG A 1 260 ? 10.201 -23.579 -21.964 1.00 78.00 260 ARG A CA 1
ATOM 2080 C C . ARG A 1 260 ? 11.184 -24.315 -21.061 1.00 78.00 260 ARG A C 1
ATOM 2082 O O . ARG A 1 260 ? 11.126 -24.186 -19.840 1.00 78.00 260 ARG A O 1
ATOM 2089 N N . ILE A 1 261 ? 12.121 -25.034 -21.669 1.00 75.12 261 ILE A N 1
ATOM 2090 C CA . ILE A 1 261 ? 13.318 -25.512 -20.975 1.00 75.12 261 ILE A CA 1
ATOM 2091 C C . ILE A 1 261 ? 14.311 -24.340 -20.969 1.00 75.12 261 ILE A C 1
ATOM 2093 O O . ILE A 1 261 ? 14.672 -23.882 -22.056 1.00 75.12 261 ILE A O 1
ATOM 2097 N N . PRO A 1 262 ? 14.702 -23.791 -19.801 1.00 63.22 262 PRO A N 1
ATOM 2098 C CA . PRO A 1 262 ? 15.709 -22.735 -19.750 1.00 63.22 262 PRO A CA 1
ATOM 2099 C C . PRO A 1 262 ? 16.973 -23.227 -20.456 1.00 63.22 262 PRO A C 1
ATOM 2101 O O . PRO A 1 262 ? 17.444 -24.316 -20.134 1.00 63.22 262 PRO A O 1
ATOM 2104 N N . SER A 1 263 ? 17.488 -22.468 -21.422 1.00 59.34 263 SER A N 1
ATOM 2105 C CA . SER A 1 263 ? 18.795 -22.752 -22.012 1.00 59.34 263 SER A CA 1
ATOM 2106 C C . SER A 1 263 ? 19.858 -22.541 -20.937 1.00 59.34 263 SER A C 1
ATOM 2108 O O . SER A 1 263 ? 19.866 -21.480 -20.307 1.00 59.34 263 SER A O 1
ATOM 2110 N N . GLY A 1 264 ? 20.676 -23.566 -20.698 1.00 54.06 264 GLY A N 1
ATOM 2111 C CA . GLY A 1 264 ? 21.945 -23.415 -19.984 1.00 54.06 264 GLY A CA 1
ATOM 2112 C C . GLY A 1 264 ? 22.948 -22.614 -20.800 1.00 54.06 264 GLY A C 1
ATOM 2113 O O . GLY A 1 264 ? 22.760 -22.529 -22.038 1.00 54.06 264 GLY A O 1
#

Sequence (264 aa):
MSSEWEEAFDEVSGRAYYFNRVTGDTSWTLPGEDTAEGGASTFGNEWQESFDEASQTVYYYNIHTGETSWTLPEDNQEGIDLSYLTFAVVRLQSIFRGIKDRKRARRLVTAQYQCTTDPDSGKILYTNLDTNTSSWTKPALFGPLQIPDTGELEEVEEEEDDDDGFEGFQQDAARDAEDEEIIDEIATNDAEVELDEATKKKVQRKYPRSKAQQIVDAAEDAEQAQLLDMSGLDAWKLSSRIWNLPYLKKLVLSNNYLTRIPSG

Radius of gyration: 36.92 Å; chains: 1; bounding box: 89×83×82 Å

pLDDT: mean 71.16, std 15.24, range [32.62, 92.44]

Secondary structure (DSSP, 8-state):
----EEEEE-TTT--EEEEETTT--EESS-TT----------S---EEEEEETTTTEEEEEETTT--EESSPPP-------HHHHHHHHHHHHHHHHHHHHHHHHHHHHHHTEEEEE-TTT-PEEEEETTTTEEESSPPTTSSS-----SS-----------TTSSHHHHHHHHHHHHHHHHHHHHHH--S-----HHHHHHHS-SSPPPHHHHHHHHHHHTS---EEE-TTS--SS--GGGGG-TT--EEE--S---S-PPP-